Protein AF-A0A6I6D1D6-F1 (afdb_monomer_lite)

pLDDT: mean 83.23, std 14.75, range [39.19, 96.25]

InterPro domains:
  IPR008949 Isoprenoid synthase domain superfamily [G3DSA:1.10.600.10] (41-176)

Sequence (193 aa):
MIPRVTSLLAWPVEARLRNAPLSPVETPTDMGELITFYRERLDAFRPSAFERLSETDQARVDGLITAVLLVDGWLDAAADREAGQAMRLPANELAQLGVTDAHWREQQVDFAFRRFNERFAGRIRGILQGAAPLGRPWLAGWRYRLTIARVEQILRERQVDPALWFDHEPRRSPVAWGTASLRILWRVLTGRG

Organism: NCBI:txid47960

Radius of gyration: 16.57 Å; chains: 1; bounding box: 42×38×37 Å

Structure (mmCIF, N/CA/C/O backbone):
data_AF-A0A6I6D1D6-F1
#
_entry.id   AF-A0A6I6D1D6-F1
#
loop_
_atom_site.group_PDB
_atom_site.id
_atom_site.type_symbol
_atom_site.label_atom_id
_atom_site.label_alt_id
_atom_site.label_comp_id
_atom_site.label_asym_id
_atom_site.label_entity_id
_atom_site.label_seq_id
_atom_site.pdbx_PDB_ins_code
_atom_site.Cartn_x
_atom_site.Cartn_y
_atom_site.Cartn_z
_atom_site.occupancy
_atom_site.B_iso_or_equiv
_atom_site.auth_seq_id
_atom_site.auth_comp_id
_atom_site.auth_asym_id
_atom_site.auth_atom_id
_atom_site.pdbx_PDB_model_num
ATOM 1 N N . MET A 1 1 ? 8.017 -0.524 16.296 1.00 39.28 1 MET A N 1
ATOM 2 C CA . MET A 1 1 ? 7.646 -1.716 15.499 1.00 39.28 1 MET A CA 1
ATOM 3 C C . MET A 1 1 ? 8.682 -1.918 14.408 1.00 39.28 1 MET A C 1
ATOM 5 O O . MET A 1 1 ? 9.098 -0.926 13.825 1.00 39.28 1 MET A O 1
ATOM 9 N N . ILE A 1 2 ? 9.118 -3.155 14.139 1.00 39.34 2 ILE A N 1
ATOM 10 C CA . ILE A 1 2 ? 9.871 -3.438 12.906 1.00 39.34 2 ILE A CA 1
ATOM 11 C C . ILE A 1 2 ? 8.876 -3.279 11.741 1.00 39.34 2 ILE A C 1
ATOM 13 O O . ILE A 1 2 ? 7.839 -3.944 11.774 1.00 39.34 2 ILE A O 1
ATOM 17 N N . PRO A 1 3 ? 9.153 -2.435 10.734 1.00 57.62 3 PRO A N 1
ATOM 18 C CA . PRO A 1 3 ? 8.264 -2.214 9.599 1.00 57.62 3 PRO A CA 1
ATOM 19 C C . PRO A 1 3 ? 7.945 -3.524 8.864 1.00 57.62 3 PRO A C 1
ATOM 21 O O . PRO A 1 3 ? 8.865 -4.193 8.367 1.00 57.62 3 PRO A O 1
ATOM 24 N N . ARG A 1 4 ? 6.656 -3.893 8.756 1.00 69.56 4 ARG A N 1
ATOM 25 C CA . ARG A 1 4 ? 6.213 -5.118 8.058 1.00 69.56 4 ARG A CA 1
ATOM 26 C C . ARG A 1 4 ? 6.608 -5.082 6.578 1.00 69.56 4 ARG A C 1
ATOM 28 O O . ARG A 1 4 ? 6.904 -6.141 6.022 1.00 69.56 4 ARG A O 1
ATOM 35 N N . VAL A 1 5 ? 6.750 -3.897 5.981 1.00 71.50 5 VAL A N 1
ATOM 36 C CA . VAL A 1 5 ? 7.258 -3.641 4.619 1.00 71.50 5 VAL A CA 1
ATOM 37 C C . VAL A 1 5 ? 8.529 -4.443 4.311 1.00 71.50 5 VAL A C 1
ATOM 39 O O . VAL A 1 5 ? 8.638 -5.047 3.245 1.00 71.50 5 VAL A O 1
ATOM 42 N N . THR A 1 6 ? 9.453 -4.564 5.270 1.00 69.25 6 THR A N 1
ATOM 43 C CA . THR A 1 6 ? 10.724 -5.291 5.090 1.00 69.25 6 THR A CA 1
ATOM 44 C C . THR A 1 6 ? 10.523 -6.796 4.898 1.00 69.25 6 THR A C 1
ATOM 46 O O . THR A 1 6 ? 11.302 -7.439 4.202 1.00 69.25 6 THR A O 1
ATOM 49 N N . SER A 1 7 ? 9.449 -7.356 5.462 1.00 76.25 7 SER A N 1
ATOM 50 C CA . SER A 1 7 ? 9.058 -8.758 5.279 1.00 76.25 7 SER A CA 1
ATOM 51 C C . SER A 1 7 ? 8.284 -9.003 3.977 1.00 76.25 7 SER A C 1
ATOM 53 O O . SER A 1 7 ? 8.244 -10.129 3.472 1.00 76.25 7 SER A O 1
ATOM 55 N N . LEU A 1 8 ? 7.671 -7.956 3.414 1.00 82.69 8 LEU A N 1
ATOM 56 C CA . LEU A 1 8 ? 6.898 -8.027 2.173 1.00 82.69 8 LEU A CA 1
ATOM 57 C C . LEU A 1 8 ? 7.807 -7.984 0.942 1.00 82.69 8 LEU A C 1
ATOM 59 O O . LEU A 1 8 ? 7.578 -8.716 -0.029 1.00 82.69 8 LEU A O 1
ATOM 63 N N . LEU A 1 9 ? 8.879 -7.196 1.004 1.00 87.25 9 LEU A N 1
ATOM 64 C CA . LEU A 1 9 ? 9.891 -7.132 -0.044 1.00 87.25 9 LEU A CA 1
ATOM 65 C C . LEU A 1 9 ? 10.702 -8.435 -0.101 1.00 87.25 9 LEU A C 1
ATOM 67 O O . LEU A 1 9 ? 11.066 -9.036 0.908 1.00 87.25 9 LEU A O 1
ATOM 71 N N . ALA A 1 10 ? 10.973 -8.910 -1.315 1.00 87.69 10 ALA A N 1
ATOM 72 C CA . ALA A 1 10 ? 11.761 -10.119 -1.554 1.00 87.69 10 ALA A CA 1
ATOM 73 C C . ALA A 1 10 ? 13.266 -9.820 -1.676 1.00 87.69 10 ALA A C 1
ATOM 75 O O . ALA A 1 10 ? 14.025 -10.628 -2.217 1.00 87.69 10 ALA A O 1
ATOM 76 N N . TRP A 1 11 ? 13.699 -8.646 -1.214 1.00 87.88 11 TRP A N 1
ATOM 77 C CA . TRP A 1 11 ? 15.082 -8.191 -1.232 1.00 87.88 11 TRP A CA 1
ATOM 78 C C . TRP A 1 11 ? 15.479 -7.526 0.082 1.00 87.88 11 TRP A C 1
ATOM 80 O O . TRP A 1 11 ? 14.602 -7.073 0.815 1.00 87.88 11 TRP A O 1
ATOM 90 N N . PRO A 1 12 ? 16.785 -7.501 0.417 1.00 82.88 12 PRO A N 1
ATOM 91 C CA . PRO A 1 12 ? 17.226 -6.853 1.635 1.00 82.88 12 PRO A CA 1
ATOM 92 C C . PRO A 1 12 ? 16.998 -5.347 1.515 1.00 82.88 12 PRO A C 1
ATOM 94 O O . PRO A 1 12 ? 17.302 -4.745 0.487 1.00 82.88 12 PRO A O 1
ATOM 97 N N . VAL A 1 13 ? 16.472 -4.773 2.591 1.00 80.38 13 VAL A N 1
ATOM 98 C CA . VAL A 1 13 ? 16.348 -3.329 2.806 1.00 80.38 13 VAL A CA 1
ATOM 99 C C . VAL A 1 13 ? 17.452 -2.911 3.773 1.00 80.38 13 VAL A C 1
ATOM 101 O O . VAL A 1 13 ? 17.822 -3.689 4.664 1.00 80.38 13 VAL A O 1
ATOM 104 N N . GLU A 1 14 ? 17.995 -1.707 3.607 1.00 69.69 14 GLU A N 1
ATOM 105 C CA . GLU A 1 14 ? 19.082 -1.230 4.459 1.00 69.69 14 GLU A CA 1
ATOM 106 C C . GLU A 1 14 ? 18.691 -1.184 5.943 1.00 69.69 14 GLU A C 1
ATOM 108 O O . GLU A 1 14 ? 17.559 -0.879 6.329 1.00 69.69 14 GLU A O 1
ATOM 113 N N . ALA A 1 15 ? 19.669 -1.459 6.809 1.00 64.31 15 ALA A N 1
ATOM 114 C CA . ALA A 1 15 ? 19.457 -1.554 8.251 1.00 64.31 15 ALA A CA 1
ATOM 115 C C . ALA A 1 15 ? 18.950 -0.250 8.882 1.00 64.31 15 ALA A C 1
ATOM 117 O O . ALA A 1 15 ? 18.148 -0.303 9.812 1.00 64.31 15 ALA A O 1
ATOM 118 N N . ARG A 1 16 ? 19.389 0.904 8.360 1.00 58.00 16 ARG A N 1
ATOM 119 C CA . ARG A 1 16 ? 19.006 2.239 8.846 1.00 58.00 16 ARG A CA 1
ATOM 120 C C . ARG A 1 16 ? 17.492 2.477 8.744 1.00 58.00 16 ARG A C 1
ATOM 122 O O . ARG A 1 16 ? 16.934 3.220 9.541 1.00 58.00 16 ARG A O 1
ATOM 129 N N . LEU A 1 17 ? 16.825 1.793 7.819 1.00 61.56 17 LEU A N 1
ATOM 130 C CA . LEU A 1 17 ? 15.416 2.002 7.485 1.00 61.56 17 LEU A CA 1
ATOM 131 C C . LEU A 1 17 ? 14.480 1.009 8.149 1.00 61.56 17 LEU A C 1
ATOM 133 O O . LEU A 1 17 ? 13.295 1.288 8.289 1.00 61.56 17 LEU A O 1
ATOM 137 N N . ARG A 1 18 ? 15.017 -0.104 8.664 1.00 60.06 18 ARG A N 1
ATOM 138 C CA . ARG A 1 18 ? 14.280 -0.972 9.595 1.00 60.06 18 ARG A CA 1
ATOM 139 C C . ARG A 1 18 ? 13.802 -0.222 10.840 1.00 60.06 18 ARG A C 1
ATOM 141 O O . ARG A 1 18 ? 12.920 -0.717 11.525 1.00 60.06 18 ARG A O 1
ATOM 148 N N . ASN A 1 19 ? 14.377 0.947 11.117 1.00 57.75 19 ASN A N 1
ATOM 149 C CA . ASN A 1 19 ? 14.061 1.769 12.278 1.00 57.75 19 ASN A CA 1
ATOM 150 C C . ASN A 1 19 ? 13.504 3.152 11.899 1.00 57.75 19 ASN A C 1
ATOM 152 O O . ASN A 1 19 ? 13.251 3.955 12.793 1.00 57.75 19 ASN A O 1
ATOM 156 N N . ALA A 1 20 ? 13.345 3.459 10.605 1.00 62.16 20 ALA A N 1
ATOM 157 C CA . ALA A 1 20 ? 12.815 4.750 10.183 1.00 62.16 20 ALA A CA 1
ATOM 158 C C . ALA A 1 20 ? 11.294 4.790 10.416 1.00 62.16 20 ALA A C 1
ATOM 160 O O . ALA A 1 20 ? 10.605 3.840 10.032 1.00 62.16 20 ALA A O 1
ATOM 161 N N . PRO A 1 21 ? 10.751 5.860 11.026 1.00 65.06 21 PRO A N 1
ATOM 162 C CA . PRO A 1 21 ? 9.312 6.005 11.172 1.00 65.06 21 PRO A CA 1
ATOM 163 C C . PRO A 1 21 ? 8.674 6.142 9.786 1.00 65.06 21 PRO A C 1
ATOM 165 O O . PRO A 1 21 ? 9.043 7.011 8.993 1.00 65.06 21 PRO A O 1
ATOM 168 N N . LEU A 1 22 ? 7.727 5.252 9.492 1.00 76.25 22 LEU A N 1
ATOM 169 C CA . LEU A 1 22 ? 6.930 5.292 8.264 1.00 76.25 22 LEU A CA 1
ATOM 170 C C . LEU A 1 22 ? 5.595 6.004 8.452 1.00 76.25 22 LEU A C 1
ATOM 172 O O . LEU A 1 22 ? 4.886 6.192 7.470 1.00 76.25 22 LEU A O 1
ATOM 176 N N . SER A 1 23 ? 5.273 6.422 9.674 1.00 77.50 23 SER A N 1
ATOM 177 C CA . SER A 1 23 ? 4.095 7.229 9.968 1.00 77.50 23 SER A CA 1
ATOM 178 C C . SER A 1 23 ? 4.376 8.696 9.616 1.00 77.50 23 SER A C 1
ATOM 180 O O . SER A 1 23 ? 5.428 9.221 10.001 1.00 77.50 23 SER A O 1
ATOM 182 N N . PRO A 1 24 ? 3.490 9.362 8.858 1.00 81.88 24 PRO A N 1
ATOM 183 C CA . PRO A 1 24 ? 3.596 10.792 8.613 1.00 81.88 24 PRO A CA 1
ATOM 184 C C . PRO A 1 24 ? 3.378 11.580 9.911 1.00 81.88 24 PRO A C 1
ATOM 186 O O . PRO A 1 24 ? 2.918 11.037 10.914 1.00 81.88 24 PRO A O 1
ATOM 189 N N . VAL A 1 25 ? 3.738 12.866 9.907 1.00 83.62 25 VAL A N 1
ATOM 190 C CA . VAL A 1 25 ? 3.486 13.752 11.060 1.00 83.62 25 VAL A CA 1
ATOM 191 C C . VAL A 1 25 ? 1.985 14.010 11.210 1.00 83.62 25 VAL A C 1
ATOM 193 O O . VAL A 1 25 ? 1.461 14.007 12.319 1.00 83.62 25 VAL A O 1
ATOM 196 N N . GLU A 1 26 ? 1.294 14.170 10.083 1.00 88.25 26 GLU A N 1
ATOM 197 C CA . GLU A 1 26 ? -0.147 14.397 10.002 1.00 88.25 26 GLU A CA 1
ATOM 198 C C . GLU A 1 26 ? -0.791 13.359 9.081 1.00 88.25 26 GLU A C 1
ATOM 200 O O . GLU A 1 26 ? -0.137 12.804 8.195 1.00 88.25 26 GLU A O 1
ATOM 205 N N . THR A 1 27 ? -2.073 13.063 9.308 1.00 88.88 27 THR A N 1
ATOM 206 C CA . THR A 1 27 ? -2.802 12.113 8.455 1.00 88.88 27 THR A CA 1
ATOM 207 C C . THR A 1 27 ? -2.944 12.734 7.066 1.00 88.88 27 THR A C 1
ATOM 209 O O . THR A 1 27 ? -3.494 13.831 6.980 1.00 88.88 27 THR A O 1
ATOM 212 N N . PRO A 1 28 ? -2.488 12.072 5.988 1.00 93.06 28 PRO A N 1
ATOM 213 C CA . PRO A 1 28 ? -2.532 12.652 4.653 1.00 93.06 28 PRO A CA 1
ATOM 214 C C . PRO A 1 28 ? -3.961 12.985 4.233 1.00 93.06 28 PRO A C 1
ATOM 216 O O . PRO A 1 28 ? -4.870 12.156 4.352 1.00 93.06 28 PRO A O 1
ATOM 219 N N . THR A 1 29 ? -4.150 14.189 3.705 1.00 94.25 29 THR A N 1
ATOM 220 C CA . THR A 1 29 ? -5.459 14.705 3.299 1.00 94.25 29 THR A CA 1
ATOM 221 C C . THR A 1 29 ? -6.029 13.863 2.166 1.00 94.25 29 THR A C 1
ATOM 223 O O . THR A 1 29 ? -7.185 13.436 2.197 1.00 94.25 29 THR A O 1
ATOM 226 N N . ASP A 1 30 ? -5.198 13.559 1.170 1.00 94.56 30 ASP A N 1
ATOM 227 C CA . ASP A 1 30 ? -5.572 12.767 0.011 1.00 94.56 30 ASP A CA 1
ATOM 228 C C . ASP A 1 30 ? -4.496 11.749 -0.398 1.00 94.56 30 ASP A C 1
ATOM 230 O O . ASP A 1 30 ? -3.438 11.592 0.215 1.00 94.56 30 ASP A O 1
ATOM 234 N N . MET A 1 31 ? -4.810 10.991 -1.447 1.00 93.81 31 MET A N 1
ATOM 235 C CA . MET A 1 31 ? -3.924 9.964 -1.987 1.00 93.81 31 MET A CA 1
ATOM 236 C C . MET A 1 31 ? -2.633 10.548 -2.580 1.00 93.81 31 MET A C 1
ATOM 238 O O . MET A 1 31 ? -1.601 9.885 -2.547 1.00 93.81 31 MET A O 1
ATOM 242 N N . GLY A 1 32 ? -2.674 11.760 -3.137 1.00 93.88 32 GLY A N 1
ATOM 243 C CA . GLY A 1 32 ? -1.509 12.428 -3.711 1.00 93.88 32 GLY A CA 1
ATOM 244 C C . GLY A 1 32 ? -0.489 12.808 -2.642 1.00 93.88 32 GLY A C 1
ATOM 245 O O . GLY A 1 32 ? 0.707 12.574 -2.835 1.00 93.88 32 GLY A O 1
ATOM 246 N N . GLU A 1 33 ? -0.954 13.302 -1.495 1.00 94.62 33 GLU A N 1
ATOM 247 C CA . GLU A 1 33 ? -0.105 13.550 -0.324 1.00 94.62 33 GLU A CA 1
ATOM 248 C C . GLU A 1 33 ? 0.505 12.252 0.215 1.00 94.62 33 GLU A C 1
ATOM 250 O O . GLU A 1 33 ? 1.720 12.175 0.399 1.00 94.62 33 GLU A O 1
ATOM 255 N N . LEU A 1 34 ? -0.302 11.196 0.376 1.00 94.19 34 LEU A N 1
ATOM 256 C CA . LEU A 1 34 ? 0.186 9.893 0.844 1.00 94.19 34 LEU A CA 1
ATOM 257 C C . LEU A 1 34 ? 1.241 9.297 -0.107 1.00 94.19 34 LEU A C 1
ATOM 259 O O . LEU A 1 34 ? 2.279 8.801 0.331 1.00 94.19 34 LEU A O 1
ATOM 263 N N . ILE A 1 35 ? 1.006 9.367 -1.421 1.00 93.44 35 ILE A N 1
ATOM 264 C CA . ILE A 1 35 ? 1.972 8.907 -2.426 1.00 93.44 35 ILE A CA 1
ATOM 265 C C . ILE A 1 35 ? 3.235 9.768 -2.400 1.00 93.44 35 ILE A C 1
ATOM 267 O O . ILE A 1 35 ? 4.332 9.222 -2.502 1.00 93.44 35 ILE A O 1
ATOM 271 N N . THR A 1 36 ? 3.113 11.089 -2.251 1.00 93.62 36 THR A N 1
ATOM 272 C CA . THR A 1 36 ? 4.273 11.990 -2.165 1.00 93.62 36 THR A CA 1
ATOM 273 C C . THR A 1 36 ? 5.131 11.654 -0.953 1.00 93.62 36 THR A C 1
ATOM 275 O O . THR A 1 36 ? 6.338 11.467 -1.106 1.00 93.62 36 THR A O 1
ATOM 278 N N . PHE A 1 37 ? 4.501 11.450 0.203 1.00 91.44 37 PHE A N 1
ATOM 279 C CA . PHE A 1 37 ? 5.167 11.009 1.423 1.00 91.44 37 PHE A CA 1
ATOM 280 C C . PHE A 1 37 ? 5.957 9.704 1.218 1.00 91.44 37 PHE A C 1
ATOM 282 O O . PHE A 1 37 ? 7.108 9.593 1.649 1.00 91.44 37 PHE A O 1
ATOM 289 N N . TYR A 1 38 ? 5.385 8.714 0.524 1.00 91.38 38 TYR A N 1
ATOM 290 C CA . TYR A 1 38 ? 6.108 7.479 0.208 1.00 91.38 38 TYR A CA 1
ATOM 291 C C . TYR A 1 38 ? 7.197 7.665 -0.843 1.00 91.38 38 TYR A C 1
ATOM 293 O O . TYR A 1 38 ? 8.248 7.036 -0.732 1.00 91.38 38 TYR A O 1
ATOM 301 N N . ARG A 1 39 ? 6.978 8.532 -1.836 1.00 90.44 39 ARG A N 1
ATOM 302 C CA . ARG A 1 39 ? 7.929 8.801 -2.919 1.00 90.44 39 ARG A CA 1
ATOM 303 C C . ARG A 1 39 ? 9.263 9.321 -2.395 1.00 90.44 39 ARG A C 1
ATOM 305 O O . ARG A 1 39 ? 10.305 8.836 -2.817 1.00 90.44 39 ARG A O 1
ATOM 312 N N . GLU A 1 40 ? 9.225 10.232 -1.428 1.00 89.56 40 GLU A N 1
ATOM 313 C CA . GLU A 1 40 ? 10.415 10.765 -0.742 1.00 89.56 40 GLU A CA 1
ATOM 314 C C . GLU A 1 40 ? 11.243 9.690 -0.021 1.00 89.56 40 GLU A C 1
ATOM 316 O O . GLU A 1 40 ? 12.384 9.927 0.364 1.00 89.56 40 GLU A O 1
ATOM 321 N N . ARG A 1 41 ? 10.662 8.505 0.188 1.00 86.94 41 ARG A N 1
ATOM 322 C CA . ARG A 1 41 ? 11.258 7.389 0.926 1.00 86.94 41 ARG A CA 1
ATOM 323 C C . ARG A 1 41 ? 11.573 6.197 0.024 1.00 86.94 41 ARG A C 1
ATOM 325 O O . ARG A 1 41 ? 12.024 5.178 0.537 1.00 86.94 41 ARG A O 1
ATOM 332 N N . LEU A 1 42 ? 11.345 6.277 -1.290 1.00 89.12 42 LEU A N 1
ATOM 333 C CA . LEU A 1 42 ? 11.538 5.129 -2.186 1.00 89.12 42 LEU A CA 1
ATOM 334 C C . LEU A 1 42 ? 12.993 4.694 -2.274 1.00 89.12 42 LEU A C 1
ATOM 336 O O . LEU A 1 42 ? 13.244 3.493 -2.217 1.00 89.12 42 LEU A O 1
ATOM 340 N N . ASP A 1 43 ? 13.927 5.648 -2.333 1.00 87.81 43 ASP A N 1
ATOM 341 C CA . ASP A 1 43 ? 15.380 5.422 -2.379 1.00 87.81 43 ASP A CA 1
ATOM 342 C C . ASP A 1 43 ? 15.826 4.372 -1.360 1.00 87.81 43 ASP A C 1
ATOM 344 O O . ASP A 1 43 ? 16.616 3.474 -1.638 1.00 87.81 43 ASP A O 1
ATOM 348 N N . ALA A 1 44 ? 15.204 4.446 -0.194 1.00 84.69 44 ALA A N 1
ATOM 349 C CA . ALA A 1 44 ? 15.438 3.609 0.954 1.00 84.69 44 ALA A CA 1
ATOM 350 C C . ALA A 1 44 ? 15.054 2.122 0.736 1.00 84.69 44 ALA A C 1
ATOM 352 O O . ALA A 1 44 ? 15.661 1.204 1.292 1.00 84.69 44 ALA A O 1
ATOM 353 N N . PHE A 1 45 ? 14.050 1.856 -0.092 1.00 88.12 45 PHE A N 1
ATOM 354 C CA . PHE A 1 45 ? 13.528 0.513 -0.356 1.00 88.12 45 PHE A CA 1
ATOM 355 C C . PHE A 1 45 ? 13.994 -0.070 -1.688 1.00 88.12 45 PHE A C 1
ATOM 357 O O . PHE A 1 45 ? 13.652 -1.217 -2.003 1.00 88.12 45 PHE A O 1
ATOM 364 N N . ARG A 1 46 ? 14.749 0.688 -2.486 1.00 90.81 46 ARG A N 1
ATOM 365 C CA . ARG A 1 46 ? 15.212 0.237 -3.796 1.00 90.81 46 ARG A CA 1
ATOM 366 C C . ARG A 1 46 ? 16.214 -0.917 -3.663 1.00 90.81 46 ARG A C 1
ATOM 368 O O . ARG A 1 46 ? 17.044 -0.937 -2.756 1.00 90.81 46 ARG A O 1
ATOM 375 N N . PRO A 1 47 ? 16.148 -1.925 -4.550 1.00 89.50 47 PRO A N 1
ATOM 376 C CA . PRO A 1 47 ? 17.136 -2.995 -4.572 1.00 89.50 47 PRO A CA 1
ATOM 377 C C . PRO A 1 47 ? 18.506 -2.456 -5.006 1.00 89.50 47 PRO A C 1
ATOM 379 O O . PRO A 1 47 ? 18.594 -1.531 -5.804 1.00 89.50 47 PRO A O 1
ATOM 382 N N . SER A 1 48 ? 19.595 -3.103 -4.587 1.00 87.88 48 SER A N 1
ATOM 383 C CA . SER A 1 48 ? 20.969 -2.677 -4.920 1.00 87.88 48 SER A CA 1
ATOM 384 C C . SER A 1 48 ? 21.287 -2.594 -6.422 1.00 87.88 48 SER A C 1
ATOM 386 O O . SER A 1 48 ? 22.241 -1.934 -6.819 1.00 87.88 48 SER A O 1
ATOM 388 N N . ALA A 1 49 ? 20.511 -3.276 -7.266 1.00 87.06 49 ALA A N 1
ATOM 389 C CA . ALA A 1 49 ? 20.652 -3.245 -8.719 1.00 87.06 49 ALA A CA 1
ATOM 390 C C . ALA A 1 49 ? 19.752 -2.198 -9.404 1.00 87.06 49 ALA A C 1
ATOM 392 O O . ALA A 1 49 ? 19.673 -2.209 -10.629 1.00 87.06 49 ALA A O 1
ATOM 393 N N . PHE A 1 50 ? 19.067 -1.330 -8.650 1.00 90.56 50 PHE A N 1
ATOM 394 C CA . PHE A 1 50 ? 18.086 -0.376 -9.177 1.00 90.56 50 PHE A CA 1
ATOM 395 C C . PHE A 1 50 ? 18.657 0.531 -10.272 1.00 90.56 50 PHE A C 1
ATOM 397 O O . PHE A 1 50 ? 18.101 0.579 -11.363 1.00 90.56 50 PHE A O 1
ATOM 404 N N . GLU A 1 51 ? 19.823 1.137 -10.035 1.00 91.88 51 GLU A N 1
ATOM 405 C CA . GLU A 1 51 ? 20.497 2.030 -10.996 1.00 91.88 51 GLU A CA 1
ATOM 406 C C . GLU A 1 51 ? 20.895 1.339 -12.311 1.00 91.88 51 GLU A C 1
ATOM 408 O O . GLU A 1 51 ? 21.218 1.988 -13.300 1.00 91.88 51 GLU A O 1
ATOM 413 N N . ARG A 1 52 ? 20.894 -0.000 -12.344 1.00 90.50 52 ARG A N 1
ATOM 414 C CA . ARG A 1 52 ? 21.212 -0.791 -13.544 1.00 90.50 52 ARG A CA 1
ATOM 415 C C . ARG A 1 52 ? 19.974 -1.133 -14.373 1.00 90.50 52 ARG A C 1
ATOM 417 O O . ARG A 1 52 ? 20.106 -1.759 -15.423 1.00 90.50 52 ARG A O 1
ATOM 424 N N . LEU A 1 53 ? 18.780 -0.809 -13.880 1.00 90.50 53 LEU A N 1
ATOM 425 C CA . LEU A 1 53 ? 17.525 -1.033 -14.587 1.00 90.50 53 LEU A CA 1
ATOM 426 C C . LEU A 1 53 ? 17.297 0.066 -15.628 1.00 90.50 53 LEU A C 1
ATOM 428 O O . LEU A 1 53 ? 17.766 1.191 -15.469 1.00 90.50 53 LEU A O 1
ATOM 432 N N . SER A 1 54 ? 16.524 -0.255 -16.667 1.00 92.81 54 SER A N 1
ATOM 433 C CA . SER A 1 54 ? 15.992 0.761 -17.580 1.00 92.81 54 SER A CA 1
ATOM 434 C C . SER A 1 54 ? 15.106 1.751 -16.816 1.00 92.81 54 SER A C 1
ATOM 436 O O . SER A 1 54 ? 14.468 1.360 -15.841 1.00 92.81 54 SER A O 1
ATOM 438 N N . GLU A 1 55 ? 14.984 2.996 -17.279 1.00 94.38 55 GLU A N 1
ATOM 439 C CA . GLU A 1 55 ? 14.102 3.998 -16.648 1.00 94.38 55 GLU A CA 1
ATOM 440 C C . GLU A 1 55 ? 12.660 3.488 -16.487 1.00 94.38 55 GLU A C 1
ATOM 442 O O . GLU A 1 55 ? 12.007 3.700 -15.465 1.00 94.38 55 GLU A O 1
ATOM 447 N N . THR A 1 56 ? 12.171 2.735 -17.478 1.00 93.44 56 THR A N 1
ATOM 448 C CA . THR A 1 56 ? 10.841 2.116 -17.418 1.00 93.44 56 THR A CA 1
ATOM 449 C C . THR A 1 56 ? 10.739 1.093 -16.284 1.00 93.44 56 THR A C 1
ATOM 451 O O . THR A 1 56 ? 9.722 1.036 -15.594 1.00 93.44 56 THR A O 1
ATOM 454 N N . ASP A 1 57 ? 11.767 0.272 -16.075 1.00 92.19 57 ASP A N 1
ATOM 455 C CA . ASP A 1 57 ? 11.769 -0.722 -15.001 1.00 92.19 57 ASP A CA 1
ATOM 456 C C . ASP A 1 57 ? 12.041 -0.097 -13.631 1.00 92.19 57 ASP A C 1
ATOM 458 O O . ASP A 1 57 ? 11.459 -0.552 -12.649 1.00 92.19 57 ASP A O 1
ATOM 462 N N . GLN A 1 58 ? 12.828 0.978 -13.557 1.00 94.69 58 GLN A N 1
ATOM 463 C CA . GLN A 1 58 ? 12.979 1.788 -12.346 1.00 94.69 58 GLN A CA 1
ATOM 464 C C . GLN A 1 58 ? 11.620 2.323 -11.880 1.00 94.69 58 GLN A C 1
ATOM 466 O O . GLN A 1 58 ? 11.216 2.069 -10.745 1.00 94.69 58 GLN A O 1
ATOM 471 N N . ALA A 1 59 ? 10.849 2.941 -12.781 1.00 94.62 59 ALA A N 1
ATOM 472 C CA . ALA A 1 59 ? 9.509 3.440 -12.473 1.00 94.62 59 ALA A CA 1
ATOM 473 C C . ALA A 1 59 ? 8.549 2.324 -12.014 1.00 94.62 59 ALA A C 1
ATOM 475 O O . ALA A 1 59 ? 7.736 2.519 -11.109 1.00 94.62 59 ALA A O 1
ATOM 476 N N . ARG A 1 60 ? 8.650 1.125 -12.602 1.00 95.19 60 ARG A N 1
ATOM 477 C CA . ARG A 1 60 ? 7.860 -0.041 -12.169 1.00 95.19 60 ARG A CA 1
ATOM 478 C C . ARG A 1 60 ? 8.272 -0.539 -10.786 1.00 95.19 60 ARG A C 1
ATOM 480 O O . ARG A 1 60 ? 7.402 -0.962 -10.026 1.00 95.19 60 ARG A O 1
ATOM 487 N N . VAL A 1 61 ? 9.568 -0.533 -10.467 1.00 94.62 61 VAL A N 1
ATOM 488 C CA . VAL A 1 61 ? 10.071 -0.932 -9.144 1.00 94.62 61 VAL A CA 1
ATOM 489 C C . VAL A 1 61 ? 9.605 0.058 -8.088 1.00 94.62 61 VAL A C 1
ATOM 491 O O . VAL A 1 61 ? 9.090 -0.368 -7.057 1.00 94.62 61 VAL A O 1
ATOM 494 N N . ASP A 1 62 ? 9.696 1.352 -8.376 1.00 95.25 62 ASP A N 1
ATOM 495 C CA . ASP A 1 62 ? 9.171 2.409 -7.516 1.00 95.25 62 ASP A CA 1
ATOM 496 C C . ASP A 1 62 ? 7.666 2.233 -7.278 1.00 95.25 62 ASP A C 1
ATOM 498 O O . ASP A 1 62 ? 7.226 2.198 -6.131 1.00 95.25 62 ASP A O 1
ATOM 502 N N . GLY A 1 63 ? 6.884 1.980 -8.334 1.00 95.50 63 GLY A N 1
ATOM 503 C CA . GLY A 1 63 ? 5.461 1.657 -8.206 1.00 95.50 63 GLY A CA 1
ATOM 504 C C . GLY A 1 63 ? 5.201 0.412 -7.348 1.00 95.50 63 GLY A C 1
ATOM 505 O O . GLY A 1 63 ? 4.323 0.423 -6.484 1.00 95.50 63 GLY A O 1
ATOM 506 N N . LEU A 1 64 ? 5.985 -0.656 -7.521 1.00 95.38 64 LEU A N 1
ATOM 507 C CA . LEU A 1 64 ? 5.870 -1.865 -6.702 1.00 95.38 64 LEU A CA 1
ATOM 508 C C . LEU A 1 64 ? 6.155 -1.581 -5.221 1.00 95.38 64 LEU A C 1
ATOM 510 O O . LEU A 1 64 ? 5.421 -2.063 -4.360 1.00 95.38 64 LEU A O 1
ATOM 514 N N . ILE A 1 65 ? 7.184 -0.790 -4.918 1.00 94.25 65 ILE A N 1
ATOM 515 C CA . ILE A 1 65 ? 7.500 -0.368 -3.549 1.00 94.25 65 ILE A CA 1
ATOM 516 C C . ILE A 1 65 ? 6.349 0.470 -2.981 1.00 94.25 65 ILE A C 1
ATOM 518 O O . ILE A 1 65 ? 5.903 0.199 -1.867 1.00 94.25 65 ILE A O 1
ATOM 522 N N . THR A 1 66 ? 5.804 1.422 -3.745 1.00 95.25 66 THR A N 1
ATOM 523 C CA . THR A 1 66 ? 4.632 2.209 -3.331 1.00 95.25 66 THR A CA 1
ATOM 524 C C . THR A 1 66 ? 3.432 1.315 -3.014 1.00 95.25 66 THR A C 1
ATOM 526 O O . THR A 1 66 ? 2.778 1.519 -1.996 1.00 95.25 66 THR A O 1
ATOM 529 N N . ALA A 1 67 ? 3.154 0.286 -3.821 1.00 95.81 67 ALA A N 1
ATOM 530 C CA . ALA A 1 67 ? 2.077 -0.669 -3.543 1.00 95.81 67 ALA A CA 1
ATOM 531 C C . ALA A 1 67 ? 2.288 -1.422 -2.219 1.00 95.81 67 ALA A C 1
ATOM 533 O O . ALA A 1 67 ? 1.336 -1.634 -1.466 1.00 95.81 67 ALA A O 1
ATOM 534 N N . VAL A 1 68 ? 3.531 -1.811 -1.924 1.00 93.88 68 VAL A N 1
ATOM 535 C CA . VAL A 1 68 ? 3.884 -2.471 -0.661 1.00 93.88 68 VAL A CA 1
ATOM 536 C C . VAL A 1 68 ? 3.710 -1.510 0.515 1.00 93.88 68 VAL A C 1
ATOM 538 O O . VAL A 1 68 ? 3.130 -1.907 1.521 1.00 93.88 68 VAL A O 1
ATOM 541 N N . LEU A 1 69 ? 4.156 -0.257 0.386 1.00 92.62 69 LEU A N 1
ATOM 542 C CA . LEU A 1 69 ? 4.010 0.770 1.422 1.00 92.62 69 LEU A CA 1
ATOM 543 C C . LEU A 1 69 ? 2.543 1.117 1.700 1.00 92.62 69 LEU A C 1
ATOM 545 O O . LEU A 1 69 ? 2.171 1.250 2.860 1.00 92.62 69 LEU A O 1
ATOM 549 N N . LEU A 1 70 ? 1.696 1.184 0.669 1.00 94.69 70 LEU A N 1
ATOM 550 C CA . LEU A 1 70 ? 0.252 1.379 0.834 1.00 94.69 70 LEU A CA 1
ATOM 551 C C . LEU A 1 70 ? -0.393 0.234 1.623 1.00 94.69 70 LEU A C 1
ATOM 553 O O . LEU A 1 70 ? -1.236 0.475 2.482 1.00 94.69 70 LEU A O 1
ATOM 557 N N . VAL A 1 71 ? -0.003 -1.016 1.350 1.00 93.00 71 VAL A N 1
ATOM 558 C CA . VAL A 1 71 ? -0.506 -2.169 2.112 1.00 93.00 71 VAL A CA 1
ATOM 559 C C . VAL A 1 71 ? 0.040 -2.188 3.531 1.00 93.00 71 VAL A C 1
ATOM 561 O O . VAL A 1 71 ? -0.714 -2.491 4.446 1.00 93.00 71 VAL A O 1
ATOM 564 N N . ASP A 1 72 ? 1.313 -1.855 3.728 1.00 89.62 72 ASP A N 1
ATOM 565 C CA . ASP A 1 72 ? 1.922 -1.735 5.055 1.00 89.62 72 ASP A CA 1
ATOM 566 C C . ASP A 1 72 ? 1.214 -0.669 5.902 1.00 89.62 72 ASP A C 1
ATOM 568 O O . ASP A 1 72 ? 0.778 -0.960 7.011 1.00 89.62 72 ASP A O 1
ATOM 572 N N . GLY A 1 73 ? 1.001 0.524 5.338 1.00 89.62 73 GLY A N 1
ATOM 573 C CA . GLY A 1 73 ? 0.257 1.605 5.981 1.00 89.62 73 GLY A CA 1
ATOM 574 C C . GLY A 1 73 ? -1.173 1.218 6.337 1.00 89.62 73 GLY A C 1
ATOM 575 O O . GLY A 1 73 ? -1.645 1.521 7.426 1.00 89.62 73 GLY A O 1
ATOM 576 N N . TRP A 1 74 ? -1.848 0.485 5.456 1.00 92.12 74 TRP A N 1
ATOM 577 C CA . TRP A 1 74 ? -3.206 0.023 5.714 1.00 92.12 74 TRP A CA 1
ATOM 578 C C . TRP A 1 74 ? -3.273 -1.083 6.776 1.00 92.12 74 TRP A C 1
ATOM 580 O O . TRP A 1 74 ? -4.154 -1.057 7.630 1.00 92.12 74 TRP A O 1
ATOM 590 N N . LEU A 1 75 ? -2.327 -2.027 6.767 1.00 88.44 75 LEU A N 1
ATOM 591 C CA . LEU A 1 75 ? -2.234 -3.102 7.763 1.00 88.44 75 LEU A CA 1
ATOM 592 C C . LEU A 1 75 ? -1.995 -2.596 9.188 1.00 88.44 75 LEU A C 1
ATOM 594 O O . LEU A 1 75 ? -2.311 -3.310 10.138 1.00 88.44 75 LEU A O 1
ATOM 598 N N . ASP A 1 76 ? -1.405 -1.415 9.319 1.00 86.75 76 ASP A N 1
ATOM 599 C CA . ASP A 1 76 ? -1.069 -0.808 10.600 1.00 86.75 76 ASP A CA 1
ATOM 600 C C . ASP A 1 76 ? -1.989 0.375 10.944 1.00 86.75 76 ASP A C 1
ATOM 602 O O . ASP A 1 76 ? -1.885 0.911 12.038 1.00 86.75 76 ASP A O 1
ATOM 606 N N . ALA A 1 77 ? -2.922 0.768 10.070 1.00 88.75 77 ALA A N 1
ATOM 607 C CA . ALA A 1 77 ? -3.763 1.951 10.276 1.00 88.75 77 ALA A CA 1
ATOM 608 C C . ALA A 1 77 ? -4.561 1.907 11.592 1.00 88.75 77 ALA A C 1
ATOM 610 O O . ALA A 1 77 ? -4.690 2.925 12.270 1.00 88.75 77 ALA A O 1
ATOM 611 N N . ALA A 1 78 ? -5.061 0.726 11.974 1.00 88.25 78 ALA A N 1
ATOM 612 C CA . ALA A 1 78 ? -5.750 0.530 13.248 1.00 88.25 78 ALA A CA 1
ATOM 613 C C . ALA A 1 78 ? -4.807 0.740 14.450 1.00 88.25 78 ALA A C 1
ATOM 615 O O . ALA A 1 78 ? -5.169 1.444 15.390 1.00 88.25 78 ALA A O 1
ATOM 616 N N . ALA A 1 79 ? -3.583 0.208 14.371 1.00 84.88 79 ALA A N 1
ATOM 617 C CA . ALA A 1 79 ? -2.563 0.363 15.405 1.00 84.88 79 ALA A CA 1
ATOM 618 C C . ALA A 1 79 ? -2.056 1.810 15.498 1.00 84.88 79 ALA A C 1
ATOM 620 O O . ALA A 1 79 ? -1.912 2.343 16.597 1.00 84.88 79 ALA A O 1
ATOM 621 N N . ASP A 1 80 ? -1.836 2.466 14.353 1.00 86.25 80 ASP A N 1
ATOM 622 C CA . ASP A 1 80 ? -1.463 3.879 14.270 1.00 86.25 80 ASP A CA 1
ATOM 623 C C . ASP A 1 80 ? -2.545 4.731 14.963 1.00 86.25 80 ASP A C 1
ATOM 625 O O . ASP A 1 80 ? -2.228 5.591 15.786 1.00 86.25 80 ASP A O 1
ATOM 629 N N . ARG A 1 81 ? -3.834 4.438 14.723 1.00 86.06 81 ARG A N 1
ATOM 630 C CA . ARG A 1 81 ? -4.959 5.136 15.365 1.00 86.06 81 ARG A CA 1
ATOM 631 C C . ARG A 1 81 ? -5.024 4.899 16.874 1.00 86.06 81 ARG A C 1
ATOM 633 O O . ARG A 1 81 ? -5.232 5.867 17.609 1.00 86.06 81 ARG A O 1
ATOM 640 N N . GLU A 1 82 ? -4.872 3.654 17.331 1.00 85.75 82 GLU A N 1
ATOM 641 C CA . GLU A 1 82 ? -4.884 3.292 18.759 1.00 85.75 82 GLU A CA 1
ATOM 642 C C . GLU A 1 82 ? -3.726 3.963 19.513 1.00 85.75 82 GLU A C 1
ATOM 644 O O . GLU A 1 82 ? -3.911 4.484 20.612 1.00 85.75 82 GLU A O 1
ATOM 649 N N . ALA A 1 83 ? -2.553 4.044 18.884 1.00 84.75 83 ALA A N 1
ATOM 650 C CA . ALA A 1 83 ? -1.374 4.714 19.423 1.00 84.75 83 ALA A CA 1
ATOM 651 C C . ALA A 1 83 ? -1.437 6.256 19.352 1.00 84.75 83 ALA A C 1
ATOM 653 O O . ALA A 1 83 ? -0.479 6.921 19.750 1.00 84.75 83 ALA A O 1
ATOM 654 N N . GLY A 1 84 ? -2.526 6.838 18.831 1.00 84.06 84 GLY A N 1
ATOM 655 C CA . GLY A 1 84 ? -2.676 8.288 18.659 1.00 84.06 84 GLY A CA 1
ATOM 656 C C . GLY A 1 84 ? -1.754 8.888 17.591 1.00 84.06 84 GLY A C 1
ATOM 657 O O . GLY A 1 84 ? -1.467 10.083 17.631 1.00 84.06 84 GLY A O 1
ATOM 658 N N . GLN A 1 85 ? -1.267 8.071 16.657 1.00 86.00 85 GLN A N 1
ATOM 659 C CA . GLN A 1 85 ? -0.422 8.482 15.541 1.00 86.00 85 GLN A CA 1
ATOM 660 C C . GLN A 1 85 ? -1.263 8.839 14.311 1.00 86.00 85 GLN A C 1
ATOM 662 O O . GLN A 1 85 ? -2.429 8.458 14.182 1.00 86.00 85 GLN A O 1
ATOM 667 N N . ALA A 1 86 ? -0.655 9.571 13.378 1.00 87.94 86 ALA A N 1
ATOM 668 C CA . ALA A 1 86 ? -1.264 9.841 12.087 1.00 87.94 86 ALA A CA 1
ATOM 669 C C . ALA A 1 86 ? -1.457 8.540 11.296 1.00 87.94 86 ALA A C 1
ATOM 671 O O . ALA A 1 86 ? -0.507 7.781 11.086 1.00 87.94 86 ALA A O 1
ATOM 672 N N . MET A 1 87 ? -2.680 8.306 10.820 1.00 89.31 87 MET A N 1
ATOM 673 C CA . MET A 1 87 ? -2.977 7.125 10.018 1.00 89.31 87 MET A CA 1
ATOM 674 C C . MET A 1 87 ? -2.338 7.248 8.638 1.00 89.31 87 MET A C 1
ATOM 676 O O . MET A 1 87 ? -2.398 8.287 7.981 1.00 89.31 87 MET A O 1
ATOM 680 N N . ARG A 1 88 ? -1.802 6.138 8.137 1.00 90.00 88 ARG A N 1
ATOM 681 C CA . ARG A 1 88 ? -1.236 6.036 6.785 1.00 90.00 88 ARG A CA 1
ATOM 682 C C . ARG A 1 88 ? -2.299 5.760 5.721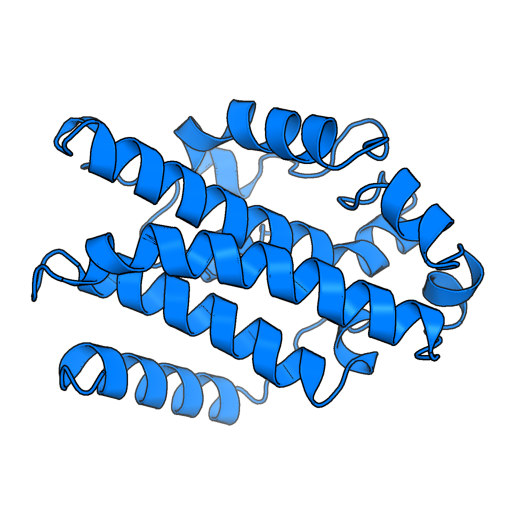 1.00 90.00 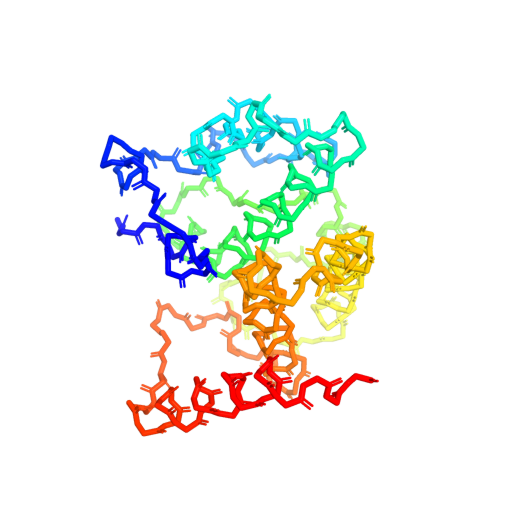88 ARG A C 1
ATOM 684 O O . ARG A 1 88 ? -2.131 4.899 4.861 1.00 90.00 88 ARG A O 1
ATOM 691 N N . LEU A 1 89 ? -3.408 6.491 5.797 1.00 92.94 89 LEU A N 1
ATOM 692 C CA . LEU A 1 89 ? -4.556 6.382 4.902 1.00 92.94 89 LEU A CA 1
ATOM 693 C C . LEU A 1 89 ? -5.042 7.779 4.484 1.00 92.94 89 LEU A C 1
ATOM 695 O O . LEU A 1 89 ? -4.938 8.716 5.270 1.00 92.94 89 LEU A O 1
ATOM 699 N N . PRO A 1 90 ? -5.595 7.928 3.268 1.00 94.75 90 PRO A N 1
ATOM 700 C CA . PRO A 1 90 ? -6.114 9.206 2.777 1.00 94.75 90 PRO A CA 1
ATOM 701 C C . PRO A 1 90 ? -7.415 9.610 3.494 1.00 94.75 90 PRO A C 1
ATOM 703 O O . PRO A 1 90 ? -8.460 8.978 3.298 1.00 94.75 90 PRO A O 1
ATOM 706 N N . ALA A 1 91 ? -7.383 10.697 4.267 1.00 93.44 91 ALA A N 1
ATOM 707 C CA . ALA A 1 91 ? -8.520 11.166 5.066 1.00 93.44 91 ALA A CA 1
ATOM 708 C C . ALA A 1 91 ? -9.765 11.483 4.217 1.00 93.44 91 ALA A C 1
ATOM 710 O O . ALA A 1 91 ? -10.874 11.066 4.557 1.00 93.44 91 ALA A O 1
ATOM 711 N N . ASN A 1 92 ? -9.590 12.145 3.070 1.00 94.50 92 ASN A N 1
ATOM 712 C CA . ASN A 1 92 ? -10.691 12.494 2.169 1.00 94.50 92 ASN A CA 1
ATOM 713 C C . ASN A 1 92 ? -11.418 11.264 1.623 1.00 94.50 92 ASN A C 1
ATOM 715 O O . ASN A 1 92 ? -12.633 11.287 1.458 1.00 94.50 92 ASN A O 1
ATOM 719 N N . GLU A 1 93 ? -10.694 10.187 1.321 1.00 93.94 93 GLU A N 1
ATOM 720 C CA . GLU A 1 93 ? -11.302 8.977 0.765 1.00 93.94 93 GLU A CA 1
ATOM 721 C C . GLU A 1 93 ? -12.056 8.185 1.837 1.00 93.94 93 GLU A C 1
ATOM 723 O O . GLU A 1 93 ? -13.138 7.670 1.556 1.00 93.94 93 GLU A O 1
ATOM 728 N N . LEU A 1 94 ? -11.528 8.147 3.066 1.00 94.06 94 LEU A N 1
ATOM 729 C CA . LEU A 1 94 ? -12.246 7.612 4.224 1.00 94.06 94 LEU A CA 1
ATOM 730 C C . LEU A 1 94 ? -13.559 8.380 4.438 1.00 94.06 94 LEU A C 1
ATOM 732 O O . LEU A 1 94 ? -14.629 7.771 4.466 1.00 94.06 94 LEU A O 1
ATOM 736 N N . ALA A 1 95 ? -13.494 9.715 4.467 1.00 94.38 95 ALA A N 1
ATOM 737 C CA . ALA A 1 95 ? -14.661 10.578 4.640 1.00 94.38 95 ALA A CA 1
ATOM 738 C C . ALA A 1 95 ? -15.695 10.416 3.509 1.00 94.38 95 ALA A C 1
ATOM 740 O O . ALA A 1 95 ? -16.882 10.244 3.781 1.00 94.38 95 ALA A O 1
ATOM 741 N N . GLN A 1 96 ? -15.260 10.404 2.243 1.00 94.69 96 GLN A N 1
ATOM 742 C CA . GLN A 1 96 ? -16.138 10.230 1.075 1.00 94.69 96 GLN A CA 1
ATOM 743 C C . GLN A 1 96 ? -16.905 8.904 1.086 1.00 94.69 96 GLN A C 1
ATOM 745 O O . GLN A 1 96 ? -18.002 8.821 0.532 1.00 94.69 96 GLN A O 1
ATOM 750 N N . LEU A 1 97 ? -16.326 7.858 1.675 1.00 94.44 97 LEU A N 1
ATOM 751 C CA . LEU A 1 97 ? -16.943 6.536 1.759 1.00 94.44 97 LEU A CA 1
ATOM 752 C C . LEU A 1 97 ? -17.673 6.292 3.080 1.00 94.44 97 LEU A C 1
ATOM 754 O O . LEU A 1 97 ? -18.230 5.212 3.252 1.00 94.44 97 LEU A O 1
ATOM 758 N N . GLY A 1 98 ? -17.707 7.279 3.978 1.00 94.94 98 GLY A N 1
ATOM 759 C CA . GLY A 1 98 ? -18.375 7.177 5.272 1.00 94.94 98 GLY A CA 1
ATOM 760 C C . GLY A 1 98 ? -17.601 6.368 6.313 1.00 94.94 98 GLY A C 1
ATOM 761 O O . GLY A 1 98 ? -18.182 5.979 7.322 1.00 94.94 98 GLY A O 1
ATOM 762 N N . VAL A 1 99 ? -16.304 6.119 6.100 1.00 94.88 99 VAL A N 1
ATOM 763 C CA . VAL A 1 99 ? -15.446 5.468 7.095 1.00 94.88 99 VAL A CA 1
ATOM 764 C C . VAL A 1 99 ? -15.023 6.506 8.127 1.00 94.88 99 VAL A C 1
ATOM 766 O O . VAL A 1 99 ? -14.209 7.389 7.866 1.00 94.88 99 VAL A O 1
ATOM 769 N N . THR A 1 100 ? -15.619 6.401 9.305 1.00 92.19 100 THR A N 1
ATOM 770 C CA . THR A 1 100 ? -15.429 7.316 10.436 1.00 92.19 100 THR A CA 1
ATOM 771 C C . THR A 1 100 ? -14.558 6.705 11.530 1.00 92.19 100 THR A C 1
ATOM 773 O O . THR A 1 100 ? -14.303 5.503 11.547 1.00 92.19 100 THR A O 1
ATOM 776 N N . ASP A 1 101 ? -14.186 7.522 12.516 1.00 88.12 101 ASP A N 1
ATOM 777 C CA . ASP A 1 101 ? -13.494 7.075 13.730 1.00 88.12 101 ASP A CA 1
ATOM 778 C C . ASP A 1 101 ? -14.213 5.950 14.491 1.00 88.12 101 ASP A C 1
ATOM 780 O O . ASP A 1 101 ? -13.558 5.115 15.117 1.00 88.12 101 ASP A O 1
ATOM 784 N N . ALA A 1 102 ? -15.546 5.882 14.406 1.00 90.12 102 ALA A N 1
ATOM 785 C CA . ALA A 1 102 ? -16.315 4.804 15.022 1.00 90.12 102 ALA A CA 1
ATOM 786 C C . ALA A 1 102 ? -15.922 3.429 14.457 1.00 90.12 102 ALA A C 1
ATOM 788 O O . ALA A 1 102 ? -15.804 2.479 15.223 1.00 90.12 102 ALA A O 1
ATOM 789 N N . HIS A 1 103 ? -15.614 3.337 13.158 1.00 92.31 103 HIS A N 1
ATOM 790 C CA . HIS A 1 103 ? -15.228 2.075 12.520 1.00 92.31 103 HIS A CA 1
ATOM 791 C C . HIS A 1 103 ? -13.929 1.514 13.093 1.00 92.31 103 HIS A C 1
ATOM 793 O O . HIS A 1 103 ? -13.826 0.312 13.315 1.00 92.31 103 HIS A O 1
ATOM 799 N N . TRP A 1 104 ? -12.955 2.384 13.366 1.00 89.94 104 TRP A N 1
ATOM 800 C CA . TRP A 1 104 ? -11.669 1.989 13.939 1.00 89.94 104 TRP A CA 1
ATOM 801 C C . TRP A 1 104 ? -11.801 1.608 15.414 1.00 89.94 104 TRP A C 1
ATOM 803 O O . TRP A 1 104 ? -11.243 0.602 15.841 1.00 89.94 104 TRP A O 1
ATOM 813 N N . ARG A 1 105 ? -12.580 2.379 16.181 1.00 88.50 105 ARG A N 1
ATOM 814 C CA . ARG A 1 105 ? -12.791 2.149 17.617 1.00 88.50 105 ARG A CA 1
ATOM 815 C C . ARG A 1 105 ? -13.621 0.898 17.904 1.00 88.50 105 ARG A C 1
ATOM 817 O O . ARG A 1 105 ? -13.319 0.164 18.837 1.00 88.50 105 ARG A O 1
ATOM 824 N N . GLU A 1 106 ? -14.680 0.682 17.132 1.00 90.88 106 GLU A N 1
ATOM 825 C CA . GLU A 1 106 ? -15.633 -0.420 17.323 1.00 90.88 106 GLU A CA 1
ATOM 826 C C . GLU A 1 106 ? -15.293 -1.637 16.455 1.00 90.88 106 GLU A C 1
ATOM 828 O O . GLU A 1 106 ? -15.989 -2.647 16.517 1.00 90.88 106 GLU A O 1
ATOM 833 N N . GLN A 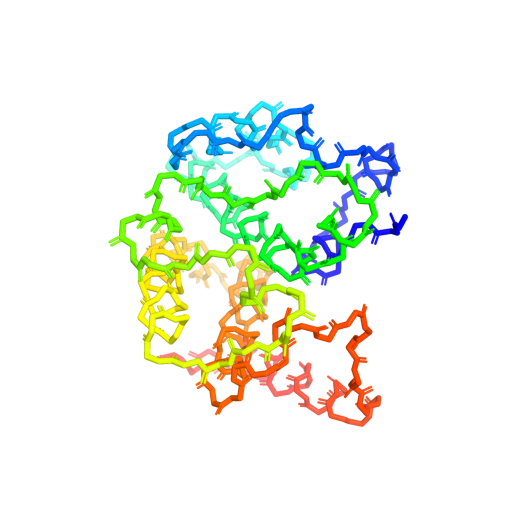1 107 ? -14.223 -1.549 15.653 1.00 91.38 107 GLN A N 1
ATOM 834 C CA . GLN A 1 107 ? -13.791 -2.588 14.712 1.00 91.38 107 GLN A CA 1
ATOM 835 C C . GLN A 1 107 ? -14.931 -3.033 13.780 1.00 91.38 107 GLN A C 1
ATOM 837 O O . GLN A 1 107 ? -15.119 -4.214 13.476 1.00 91.38 107 GLN A O 1
ATOM 842 N N . GLN A 1 108 ? -15.733 -2.062 13.337 1.00 91.75 108 GLN A N 1
ATOM 843 C CA . GLN A 1 108 ? -16.959 -2.312 12.593 1.00 91.75 108 GLN A CA 1
ATOM 844 C C . GLN A 1 108 ? -16.662 -2.557 11.108 1.0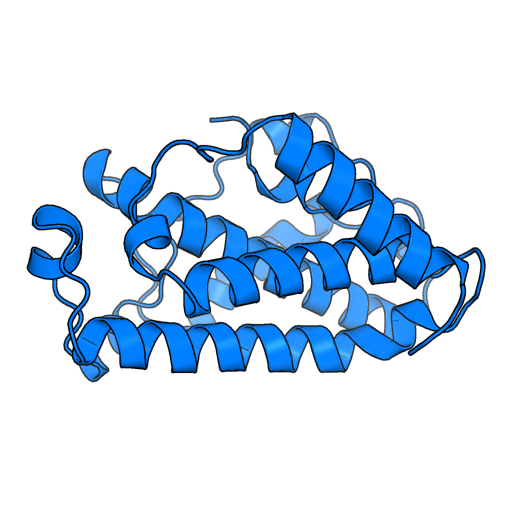0 91.75 108 GLN A C 1
ATOM 846 O O . GLN A 1 108 ? -16.123 -1.703 10.406 1.00 91.75 108 GLN A O 1
ATOM 851 N N . VAL A 1 109 ? -17.085 -3.722 10.609 1.00 92.62 109 VAL A N 1
ATOM 852 C CA . VAL A 1 109 ? -17.000 -4.105 9.190 1.00 92.62 109 VAL A CA 1
ATOM 853 C C . VAL A 1 109 ? -18.381 -4.014 8.543 1.00 92.62 109 VAL A C 1
ATOM 855 O O . VAL A 1 109 ? -19.063 -5.021 8.329 1.00 92.62 109 VAL A O 1
ATOM 858 N N . ASP A 1 110 ? -18.808 -2.799 8.225 1.00 94.50 110 ASP A N 1
ATOM 859 C CA . ASP A 1 110 ? -20.083 -2.539 7.560 1.00 94.50 110 ASP A CA 1
ATOM 860 C C . ASP A 1 110 ? -19.922 -2.343 6.036 1.00 94.50 110 ASP A C 1
ATOM 862 O O . ASP A 1 110 ? -18.886 -2.656 5.438 1.00 94.50 110 ASP A O 1
ATOM 866 N N . PHE A 1 111 ? -20.976 -1.856 5.378 1.00 94.81 111 PHE A N 1
ATOM 867 C CA . PHE A 1 111 ? -20.947 -1.580 3.944 1.00 94.81 111 PHE A CA 1
ATOM 868 C C . PHE A 1 111 ? -19.960 -0.461 3.568 1.00 94.81 111 PHE A C 1
ATOM 870 O O . PHE A 1 111 ? -19.278 -0.581 2.547 1.00 94.81 111 PHE A O 1
ATOM 877 N N . ALA A 1 112 ? -19.853 0.596 4.381 1.00 95.06 112 ALA A N 1
AT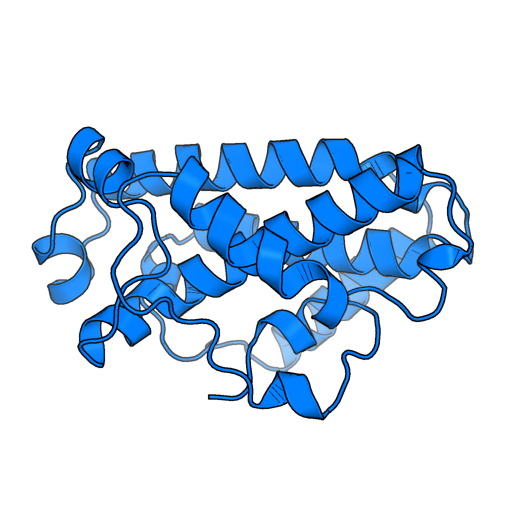OM 878 C CA . ALA A 1 112 ? -18.940 1.713 4.145 1.00 95.06 112 ALA A CA 1
ATOM 879 C C . ALA A 1 112 ? -17.482 1.234 4.165 1.00 95.06 112 ALA A C 1
ATOM 881 O O . ALA A 1 112 ? -16.727 1.461 3.212 1.00 95.06 112 ALA A O 1
ATOM 882 N N . PHE A 1 113 ? -17.118 0.464 5.193 1.00 94.38 113 PHE A N 1
ATOM 883 C CA . PHE A 1 113 ? -15.778 -0.097 5.328 1.00 94.38 113 PHE A CA 1
ATOM 884 C C . PHE A 1 113 ? -15.446 -1.095 4.212 1.00 94.38 113 PHE A C 1
ATOM 886 O O . PHE A 1 113 ? -14.378 -1.024 3.604 1.00 94.38 113 PHE A O 1
ATOM 893 N N . ARG A 1 114 ? -16.375 -1.995 3.857 1.00 94.31 114 ARG A N 1
ATOM 894 C CA . ARG A 1 114 ? -16.180 -2.936 2.735 1.00 94.31 114 ARG A CA 1
ATOM 895 C C . ARG A 1 114 ? -15.944 -2.210 1.413 1.00 94.31 114 ARG A C 1
ATOM 897 O O . ARG A 1 114 ? -15.029 -2.576 0.676 1.00 94.31 114 ARG A O 1
ATOM 904 N N . ARG A 1 115 ? -16.708 -1.150 1.139 1.00 95.06 115 ARG A N 1
ATOM 905 C CA . ARG A 1 115 ? -16.545 -0.326 -0.064 1.00 95.06 115 ARG A CA 1
ATOM 906 C C . ARG A 1 115 ? -15.189 0.380 -0.100 1.00 95.06 115 ARG A C 1
ATOM 908 O O . ARG A 1 115 ? -14.562 0.436 -1.160 1.00 95.06 115 ARG A O 1
ATOM 915 N N . PHE A 1 116 ? -14.719 0.891 1.039 1.00 95.44 116 PHE A N 1
ATOM 916 C CA . PHE A 1 116 ? -13.361 1.425 1.166 1.00 95.44 116 PHE A CA 1
ATOM 917 C C . PHE A 1 116 ? -12.309 0.358 0.863 1.00 95.44 116 PHE A C 1
ATOM 919 O O . PHE A 1 116 ? -11.455 0.575 -0.000 1.00 95.44 116 PHE A O 1
ATOM 926 N N . ASN A 1 117 ? -12.431 -0.822 1.472 1.00 93.62 117 ASN A N 1
ATOM 927 C CA . ASN A 1 117 ? -11.491 -1.920 1.272 1.00 93.62 117 ASN A CA 1
ATOM 928 C C . ASN A 1 117 ? -11.412 -2.345 -0.199 1.00 93.62 117 ASN A C 1
ATOM 930 O O . ASN A 1 117 ? -10.322 -2.534 -0.736 1.00 93.62 117 ASN A O 1
ATOM 934 N N . GLU A 1 118 ? -12.551 -2.466 -0.879 1.00 94.12 118 GLU A N 1
ATOM 935 C CA . GLU A 1 118 ? -12.600 -2.818 -2.300 1.00 94.12 118 GLU A CA 1
ATOM 936 C C . GLU A 1 118 ? -11.930 -1.764 -3.182 1.00 94.12 118 GLU A C 1
ATOM 938 O O . GLU A 1 118 ? -11.112 -2.106 -4.041 1.00 94.12 118 GLU A O 1
ATOM 943 N N . ARG A 1 119 ? -12.232 -0.480 -2.952 1.00 94.62 119 ARG A N 1
ATOM 944 C CA . ARG A 1 119 ? -11.658 0.625 -3.725 1.00 94.62 119 ARG A CA 1
ATOM 945 C C . ARG A 1 119 ? -10.147 0.725 -3.522 1.00 94.62 119 ARG A C 1
ATOM 947 O O . ARG A 1 119 ? -9.401 0.821 -4.499 1.00 94.62 119 ARG A O 1
ATOM 954 N N . PHE A 1 120 ? -9.692 0.662 -2.274 1.00 95.00 120 PHE A N 1
ATOM 955 C CA . PHE A 1 120 ? -8.278 0.784 -1.936 1.00 95.00 120 PHE A CA 1
ATOM 956 C C . PHE A 1 120 ? -7.477 -0.438 -2.416 1.00 95.00 120 PHE A C 1
ATOM 958 O O . PHE A 1 120 ? -6.442 -0.284 -3.069 1.00 95.00 120 PHE A O 1
ATOM 965 N N . ALA A 1 121 ? -8.002 -1.656 -2.225 1.00 95.38 121 ALA A N 1
ATOM 966 C CA . ALA A 1 121 ? -7.407 -2.873 -2.779 1.00 95.38 121 ALA A CA 1
ATOM 967 C C . ALA A 1 121 ? -7.371 -2.853 -4.315 1.00 95.38 121 ALA A C 1
ATOM 969 O O . ALA A 1 121 ? -6.393 -3.307 -4.910 1.00 95.38 121 ALA A O 1
ATOM 970 N N . GLY A 1 122 ? -8.408 -2.320 -4.968 1.00 95.75 122 GLY A N 1
ATOM 971 C CA . GLY A 1 122 ? -8.446 -2.119 -6.417 1.00 95.75 122 GLY A CA 1
ATOM 972 C C . GLY A 1 122 ? -7.307 -1.226 -6.910 1.00 95.75 122 GLY A C 1
ATOM 973 O O . GLY A 1 122 ? -6.611 -1.593 -7.857 1.00 95.75 122 GLY A O 1
ATOM 974 N N . ARG A 1 123 ? -7.046 -0.107 -6.220 1.00 95.25 123 ARG A N 1
ATOM 975 C CA . ARG A 1 123 ? -5.922 0.790 -6.534 1.00 95.25 123 ARG A CA 1
ATOM 976 C C . ARG A 1 123 ? -4.581 0.071 -6.425 1.00 95.25 123 ARG A C 1
ATOM 978 O O . ARG A 1 123 ? -3.794 0.108 -7.367 1.00 95.25 123 ARG A O 1
ATOM 985 N N . ILE A 1 124 ? -4.342 -0.626 -5.314 1.00 96.25 124 ILE A N 1
ATOM 986 C CA . ILE A 1 124 ? -3.095 -1.374 -5.107 1.00 96.25 124 ILE A CA 1
ATOM 987 C C . ILE A 1 124 ? -2.920 -2.435 -6.199 1.00 96.25 124 ILE A C 1
ATOM 989 O O . ILE A 1 124 ? -1.846 -2.540 -6.784 1.00 96.25 124 ILE A O 1
ATOM 993 N N . ARG A 1 125 ? -3.978 -3.185 -6.536 1.00 96.00 125 ARG A N 1
ATOM 994 C CA . ARG A 1 125 ? -3.941 -4.181 -7.621 1.00 96.00 125 ARG A CA 1
ATOM 995 C C . ARG A 1 125 ? -3.607 -3.556 -8.974 1.00 96.00 125 ARG A C 1
ATOM 997 O O . ARG A 1 125 ? -2.825 -4.149 -9.710 1.00 96.00 125 ARG A O 1
ATOM 1004 N N . GLY A 1 126 ? -4.128 -2.367 -9.280 1.00 96.12 126 GLY A N 1
ATOM 1005 C CA . GLY A 1 126 ? -3.759 -1.626 -10.490 1.00 96.12 126 GLY A CA 1
ATOM 1006 C C . GLY A 1 126 ? -2.260 -1.311 -10.552 1.00 96.12 126 GLY A C 1
ATOM 1007 O O . GLY A 1 126 ? -1.623 -1.520 -11.584 1.00 96.12 126 GLY A O 1
ATOM 1008 N N . ILE A 1 127 ? -1.662 -0.908 -9.425 1.00 95.19 127 ILE A N 1
ATOM 1009 C CA . ILE A 1 127 ? -0.213 -0.667 -9.335 1.00 95.19 127 ILE A CA 1
ATOM 1010 C C . ILE A 1 127 ? 0.574 -1.979 -9.519 1.00 95.19 127 ILE A C 1
ATOM 1012 O O . ILE A 1 127 ? 1.529 -2.026 -10.296 1.00 95.19 127 ILE A O 1
ATOM 1016 N N . LEU A 1 128 ? 0.147 -3.072 -8.872 1.00 93.88 128 LEU A N 1
ATOM 1017 C CA . LEU A 1 128 ? 0.782 -4.391 -9.019 1.00 93.88 128 LEU A CA 1
ATOM 1018 C C . LEU A 1 128 ? 0.730 -4.910 -10.464 1.00 93.88 128 LEU A C 1
ATOM 1020 O O . LEU A 1 128 ? 1.705 -5.489 -10.942 1.00 93.88 128 LEU A O 1
ATOM 1024 N N . GLN A 1 129 ? -0.377 -4.679 -11.177 1.00 93.62 129 GLN A N 1
ATOM 1025 C CA . GLN A 1 129 ? -0.507 -5.019 -12.596 1.00 93.62 129 GLN A CA 1
ATOM 1026 C C . GLN A 1 129 ? 0.497 -4.243 -13.459 1.00 93.62 129 GLN A C 1
ATOM 1028 O O . GLN A 1 129 ? 1.127 -4.834 -14.337 1.00 93.62 129 GLN A O 1
ATOM 1033 N N . GLY A 1 130 ? 0.717 -2.956 -13.171 1.00 91.19 130 GLY A N 1
ATOM 1034 C CA . GLY A 1 130 ? 1.752 -2.150 -13.829 1.00 91.19 130 GLY A CA 1
ATOM 1035 C C . GLY A 1 130 ? 3.176 -2.669 -13.587 1.00 91.19 130 GLY A C 1
ATOM 1036 O O . GLY A 1 130 ? 4.028 -2.581 -14.473 1.00 91.19 130 GLY A O 1
ATOM 1037 N N . ALA A 1 131 ? 3.418 -3.278 -12.423 1.00 91.25 131 ALA A N 1
ATOM 1038 C CA . ALA A 1 131 ? 4.692 -3.896 -12.059 1.00 91.25 131 ALA A CA 1
ATOM 1039 C C . ALA A 1 131 ? 4.874 -5.331 -12.598 1.00 91.25 131 ALA A C 1
ATOM 1041 O O . ALA A 1 131 ? 5.993 -5.845 -12.596 1.00 91.25 131 ALA A O 1
ATOM 1042 N N . ALA A 1 132 ? 3.821 -5.986 -13.102 1.00 87.94 132 ALA A N 1
ATOM 1043 C CA . ALA A 1 132 ? 3.876 -7.371 -13.581 1.00 87.94 132 ALA A CA 1
ATOM 1044 C C . ALA A 1 132 ? 4.980 -7.664 -14.628 1.00 87.94 132 ALA A C 1
ATOM 1046 O O . ALA A 1 132 ? 5.590 -8.737 -14.548 1.00 87.94 132 ALA A O 1
ATOM 1047 N N . PRO A 1 133 ? 5.314 -6.755 -15.576 1.00 90.38 133 PRO A N 1
ATOM 1048 C CA . PRO A 1 133 ? 6.408 -6.972 -16.524 1.00 90.38 133 PRO A CA 1
ATOM 1049 C C . PRO A 1 133 ? 7.780 -7.202 -15.874 1.00 90.38 133 PRO A C 1
ATOM 1051 O O . PRO A 1 133 ? 8.588 -7.931 -16.449 1.00 90.38 133 PRO A O 1
ATOM 1054 N N . LEU A 1 134 ? 8.022 -6.679 -14.662 1.00 83.81 134 LEU A N 1
ATOM 1055 C CA . LEU A 1 134 ? 9.260 -6.923 -13.905 1.00 83.81 134 LEU A CA 1
ATOM 1056 C C . LEU A 1 134 ? 9.479 -8.412 -13.599 1.00 83.81 134 LEU A C 1
ATOM 1058 O O . LEU A 1 134 ? 10.607 -8.853 -13.392 1.00 83.81 134 LEU A O 1
ATOM 1062 N N . GLY A 1 135 ? 8.404 -9.203 -13.566 1.00 75.50 135 GLY A N 1
ATOM 1063 C CA . GLY A 1 135 ? 8.447 -10.640 -13.315 1.00 75.50 135 GLY A CA 1
ATOM 1064 C C . GLY A 1 135 ? 8.725 -11.510 -14.545 1.00 75.50 135 GLY A C 1
ATOM 1065 O O . GLY A 1 135 ? 8.728 -12.736 -14.417 1.00 75.50 135 GLY A O 1
ATOM 1066 N N . ARG A 1 136 ? 8.908 -10.923 -15.737 1.00 76.38 136 ARG A N 1
ATOM 1067 C CA . ARG A 1 136 ? 9.131 -11.673 -16.988 1.00 76.38 136 ARG A CA 1
ATOM 1068 C C . ARG A 1 136 ? 10.520 -12.314 -17.099 1.00 76.38 136 ARG A C 1
ATOM 1070 O O . ARG A 1 136 ? 10.580 -13.457 -17.548 1.00 76.38 136 ARG A O 1
ATOM 1077 N N . PRO A 1 137 ? 11.627 -11.660 -16.696 1.00 72.31 137 PRO A N 1
ATOM 1078 C CA . PRO A 1 137 ? 12.930 -12.316 -16.673 1.00 72.31 137 PRO A CA 1
ATOM 1079 C C . PRO A 1 137 ? 12.907 -13.483 -15.679 1.00 72.31 137 PRO A C 1
ATOM 1081 O O . PRO A 1 137 ? 12.538 -13.284 -14.525 1.00 72.31 137 PRO A O 1
ATOM 1084 N N . TRP A 1 138 ? 13.310 -14.687 -16.098 1.00 69.50 138 TRP A N 1
ATOM 1085 C CA . TRP A 1 138 ? 13.179 -15.914 -15.294 1.00 69.50 138 TRP A CA 1
ATOM 1086 C C . TRP A 1 138 ? 13.833 -15.797 -13.902 1.00 69.50 138 TRP A C 1
ATOM 1088 O O . TRP A 1 138 ? 13.148 -15.601 -12.898 1.00 69.50 138 TRP A O 1
ATOM 1098 N N . LEU A 1 139 ? 15.166 -15.849 -13.833 1.00 65.50 139 LEU A N 1
ATOM 1099 C CA . LEU A 1 139 ? 15.917 -15.793 -12.570 1.00 65.50 139 LEU A CA 1
ATOM 1100 C C . LEU A 1 139 ? 16.141 -14.369 -12.041 1.00 65.50 139 LEU A C 1
ATOM 1102 O O . LEU A 1 139 ? 16.449 -14.200 -10.867 1.00 65.50 139 LEU A O 1
ATOM 1106 N N . ALA A 1 140 ? 15.993 -13.332 -12.863 1.00 71.88 140 ALA A N 1
ATOM 1107 C CA . ALA A 1 140 ? 16.139 -11.954 -12.386 1.00 71.88 140 ALA A CA 1
ATOM 1108 C C . ALA A 1 140 ? 14.818 -11.384 -11.830 1.00 71.88 140 ALA A C 1
ATOM 1110 O O . ALA A 1 140 ? 14.837 -10.545 -10.932 1.00 71.88 140 ALA A O 1
ATOM 1111 N N . GLY A 1 141 ? 13.667 -11.871 -12.310 1.00 82.19 141 GLY A N 1
ATOM 1112 C CA . GLY A 1 141 ? 12.344 -11.351 -11.962 1.00 82.19 141 GLY A CA 1
ATOM 1113 C C . GLY A 1 141 ? 11.658 -12.038 -10.777 1.00 82.19 141 GLY A C 1
ATOM 1114 O O . GLY A 1 141 ? 10.624 -11.553 -10.312 1.00 82.19 141 GLY A O 1
ATOM 1115 N N . TRP A 1 142 ? 12.196 -13.149 -10.251 1.00 87.12 142 TRP A N 1
ATOM 1116 C CA . TRP A 1 142 ? 11.513 -13.933 -9.204 1.00 87.12 142 TRP A CA 1
ATOM 1117 C C . TRP A 1 142 ? 11.233 -13.127 -7.931 1.00 87.12 142 TRP A C 1
ATOM 1119 O O . TRP A 1 142 ? 10.203 -13.337 -7.295 1.00 87.12 142 TRP A O 1
ATOM 1129 N N . ARG A 1 143 ? 12.112 -12.180 -7.577 1.00 90.31 143 ARG A N 1
ATOM 1130 C CA . ARG A 1 143 ? 11.956 -11.321 -6.391 1.00 90.31 143 ARG A CA 1
ATOM 1131 C C . ARG A 1 143 ? 10.728 -10.431 -6.539 1.00 90.31 143 ARG A C 1
ATOM 1133 O O . ARG A 1 143 ? 9.873 -10.415 -5.660 1.00 90.31 143 ARG A O 1
ATOM 1140 N N . TYR A 1 144 ? 10.586 -9.783 -7.693 1.00 91.25 144 TYR A N 1
ATOM 1141 C CA . TYR A 1 144 ? 9.420 -8.957 -7.998 1.00 91.25 144 TYR A CA 1
ATOM 1142 C C . TYR A 1 144 ? 8.134 -9.792 -8.013 1.00 91.25 144 TYR A C 1
ATOM 1144 O O . TYR A 1 144 ? 7.151 -9.402 -7.388 1.00 91.25 144 TYR A O 1
ATOM 1152 N N . ARG A 1 145 ? 8.153 -10.993 -8.615 1.00 89.88 145 ARG A N 1
ATOM 1153 C CA . ARG A 1 145 ? 6.998 -11.915 -8.592 1.00 89.88 145 ARG A CA 1
ATOM 1154 C C . ARG A 1 145 ? 6.613 -12.330 -7.174 1.00 89.88 145 ARG A C 1
ATOM 1156 O O . ARG A 1 145 ? 5.428 -12.383 -6.860 1.00 89.88 145 ARG A O 1
ATOM 1163 N N . LEU A 1 146 ? 7.598 -12.631 -6.328 1.00 90.44 146 LEU A N 1
ATOM 1164 C CA . LEU A 1 146 ? 7.370 -13.023 -4.940 1.00 90.44 146 LEU A CA 1
ATOM 1165 C C . LEU A 1 146 ? 6.744 -11.875 -4.141 1.00 90.44 146 LEU A C 1
ATOM 1167 O O . LEU A 1 146 ? 5.779 -12.106 -3.416 1.00 90.44 146 LEU A O 1
ATOM 1171 N N . THR A 1 147 ? 7.237 -10.647 -4.306 1.00 91.38 147 THR A N 1
ATOM 1172 C CA . THR A 1 147 ? 6.644 -9.457 -3.681 1.00 91.38 147 THR A CA 1
ATOM 1173 C C . THR A 1 147 ? 5.213 -9.227 -4.162 1.00 91.38 147 THR A C 1
ATOM 1175 O O . THR A 1 147 ? 4.318 -9.127 -3.326 1.00 91.38 147 THR A O 1
ATOM 1178 N N . ILE A 1 148 ? 4.961 -9.246 -5.476 1.00 92.38 148 ILE A N 1
ATOM 1179 C CA . ILE A 1 148 ? 3.605 -9.105 -6.037 1.00 92.38 148 ILE A CA 1
ATOM 1180 C C . ILE A 1 148 ? 2.666 -10.165 -5.448 1.00 92.38 148 ILE A C 1
ATOM 1182 O O . ILE A 1 148 ? 1.612 -9.834 -4.907 1.00 92.38 148 ILE A O 1
ATOM 1186 N N . ALA A 1 149 ? 3.070 -11.436 -5.469 1.00 90.19 149 ALA A N 1
ATOM 1187 C CA . ALA A 1 149 ? 2.246 -12.534 -4.976 1.00 90.19 149 ALA A CA 1
ATOM 1188 C C . ALA A 1 149 ? 1.955 -12.444 -3.467 1.00 90.19 149 ALA A C 1
ATOM 1190 O O . ALA A 1 149 ? 0.844 -12.768 -3.043 1.00 90.19 149 ALA A O 1
ATOM 1191 N N . ARG A 1 150 ? 2.918 -11.980 -2.657 1.00 90.25 150 ARG A N 1
ATOM 1192 C CA . ARG A 1 150 ? 2.721 -11.733 -1.218 1.00 90.25 150 ARG A CA 1
ATOM 1193 C C . ARG A 1 150 ? 1.688 -10.638 -0.970 1.00 90.25 150 ARG A C 1
ATOM 1195 O O . ARG A 1 150 ? 0.781 -10.842 -0.165 1.00 90.25 150 ARG A O 1
ATOM 1202 N N . VAL A 1 151 ? 1.801 -9.508 -1.670 1.00 92.88 151 VAL A N 1
ATOM 1203 C CA . VAL A 1 151 ? 0.850 -8.394 -1.540 1.00 92.88 151 VAL A CA 1
ATOM 1204 C C . VAL A 1 151 ? -0.546 -8.838 -1.976 1.00 92.88 151 VAL A C 1
ATOM 1206 O O . VAL A 1 151 ? -1.512 -8.654 -1.240 1.00 92.88 151 VAL A O 1
ATOM 1209 N N . GLU A 1 152 ? -0.668 -9.513 -3.121 1.00 92.19 152 GLU A N 1
ATOM 1210 C CA . GLU A 1 152 ? -1.960 -10.031 -3.572 1.00 92.19 152 GLU A CA 1
ATOM 1211 C C . GLU A 1 152 ? -2.577 -11.045 -2.604 1.00 92.19 152 GLU A C 1
ATOM 1213 O O . GLU A 1 152 ? -3.800 -11.092 -2.465 1.00 92.19 152 GLU A O 1
ATOM 1218 N N . GLN A 1 153 ? -1.762 -11.895 -1.970 1.00 90.69 153 GLN A N 1
ATOM 1219 C CA . GLN A 1 153 ? -2.255 -12.841 -0.975 1.00 90.69 153 GLN A CA 1
ATOM 1220 C C . GLN A 1 153 ? -2.868 -12.105 0.217 1.00 90.69 153 GLN A C 1
ATOM 1222 O O . GLN A 1 153 ? -3.979 -12.448 0.608 1.00 90.69 153 GLN A O 1
ATOM 1227 N N . ILE A 1 154 ? -2.188 -11.084 0.745 1.00 90.38 154 ILE A N 1
ATOM 1228 C CA . ILE A 1 154 ? -2.714 -10.262 1.843 1.00 90.38 154 ILE A CA 1
ATOM 1229 C C . ILE A 1 154 ? -4.047 -9.636 1.435 1.00 90.38 154 ILE A C 1
ATOM 1231 O O . ILE A 1 154 ? -5.034 -9.776 2.150 1.00 90.38 154 ILE A O 1
ATOM 1235 N N . LEU A 1 155 ? -4.111 -9.020 0.251 1.00 92.56 155 LEU A N 1
ATOM 1236 C CA . LEU A 1 155 ? -5.350 -8.419 -0.242 1.00 92.56 155 LEU A CA 1
ATOM 1237 C C . LEU A 1 155 ? -6.477 -9.449 -0.407 1.00 92.56 155 LEU A C 1
ATOM 1239 O O . LEU A 1 155 ? -7.629 -9.128 -0.142 1.00 92.56 155 LEU A O 1
ATOM 1243 N N . ARG A 1 156 ? -6.174 -10.678 -0.847 1.00 90.38 156 ARG A N 1
ATOM 1244 C CA . ARG A 1 156 ? -7.171 -11.757 -0.968 1.00 90.38 156 ARG A CA 1
ATOM 1245 C C . ARG A 1 156 ? -7.674 -12.228 0.391 1.00 90.38 156 ARG A C 1
ATOM 1247 O O . ARG A 1 156 ? -8.882 -12.284 0.581 1.00 90.38 156 ARG A O 1
ATOM 1254 N N . GLU A 1 157 ? -6.775 -12.534 1.323 1.00 88.50 157 GLU A N 1
ATOM 1255 C CA . GLU A 1 157 ? -7.132 -12.968 2.684 1.00 88.50 157 GLU A CA 1
ATOM 1256 C C . GLU A 1 157 ? -8.074 -11.961 3.350 1.00 88.50 157 GLU A C 1
ATOM 1258 O O . GLU A 1 157 ? -9.076 -12.335 3.947 1.00 88.50 157 GLU A O 1
ATOM 1263 N N . ARG A 1 158 ? -7.781 -10.673 3.178 1.00 89.69 158 ARG A N 1
ATOM 1264 C CA . ARG A 1 158 ? -8.487 -9.574 3.842 1.00 89.69 158 ARG A CA 1
ATOM 1265 C C . ARG A 1 158 ? -9.748 -9.138 3.105 1.00 89.69 158 ARG A C 1
ATOM 1267 O O . ARG A 1 158 ? -10.609 -8.477 3.670 1.00 89.69 158 ARG A O 1
ATOM 1274 N N . GLN A 1 159 ? -9.870 -9.503 1.834 1.00 88.75 159 GLN A N 1
ATOM 1275 C CA . GLN A 1 159 ? -11.129 -9.389 1.109 1.00 88.75 159 GLN A CA 1
ATOM 1276 C C . GLN A 1 159 ? -12.110 -10.491 1.530 1.00 88.75 159 GLN A C 1
ATOM 1278 O O . GLN A 1 159 ? -13.308 -10.232 1.594 1.00 88.75 159 GLN A O 1
ATOM 1283 N N . VAL A 1 160 ? -11.609 -11.700 1.814 1.00 89.31 160 VAL A N 1
ATOM 1284 C CA . VAL A 1 160 ? -12.422 -12.809 2.337 1.00 89.31 160 VAL A CA 1
ATOM 1285 C C . VAL A 1 160 ? -12.884 -12.510 3.761 1.00 89.31 160 VAL A C 1
ATOM 1287 O O . VAL A 1 160 ? -14.065 -12.672 4.057 1.00 89.31 160 VAL A O 1
ATOM 1290 N N . ASP A 1 161 ? -11.977 -12.029 4.612 1.00 90.12 161 ASP A N 1
ATOM 1291 C CA . ASP A 1 161 ? -12.283 -11.620 5.980 1.00 90.12 161 ASP A CA 1
ATOM 1292 C C . ASP A 1 161 ? -11.750 -10.203 6.267 1.00 90.12 161 ASP A C 1
ATOM 1294 O O . ASP A 1 161 ? -10.569 -10.028 6.593 1.00 90.12 161 ASP A O 1
ATOM 1298 N N . PRO A 1 162 ? -12.602 -9.168 6.134 1.00 88.69 162 PRO A N 1
ATOM 1299 C CA . PRO A 1 162 ? -12.184 -7.795 6.371 1.00 88.69 162 PRO A CA 1
ATOM 1300 C C . PRO A 1 162 ? -11.995 -7.444 7.850 1.00 88.69 162 PRO A C 1
ATOM 1302 O O . PRO A 1 162 ? -11.407 -6.402 8.129 1.00 88.69 162 PRO A O 1
ATOM 1305 N N . ALA A 1 163 ? -12.438 -8.280 8.798 1.00 88.19 163 ALA A N 1
ATOM 1306 C CA . ALA A 1 163 ? -12.180 -8.032 10.218 1.00 88.19 163 ALA A CA 1
ATOM 1307 C C . ALA A 1 163 ? -10.679 -8.114 10.534 1.00 88.19 163 ALA A C 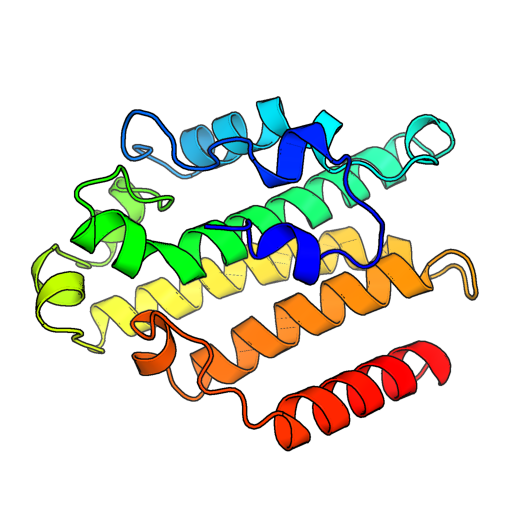1
ATOM 1309 O O . ALA A 1 163 ? -10.182 -7.402 11.403 1.00 88.19 163 ALA A O 1
ATOM 1310 N N . LEU A 1 164 ? -9.928 -8.887 9.740 1.00 88.38 164 LEU A N 1
ATOM 1311 C CA . LEU A 1 164 ? -8.480 -9.013 9.873 1.00 88.38 164 LEU A CA 1
ATOM 1312 C C . LEU A 1 164 ? -7.732 -7.672 9.707 1.00 88.38 164 LEU A C 1
ATOM 1314 O O . LEU A 1 164 ? -6.554 -7.600 10.060 1.00 88.38 164 LEU A O 1
ATOM 1318 N N . TRP A 1 165 ? -8.346 -6.621 9.144 1.00 87.62 165 TRP A N 1
ATOM 1319 C CA . TRP A 1 165 ? -7.740 -5.278 9.074 1.00 87.62 165 TRP A CA 1
ATOM 1320 C C . TRP A 1 165 ? -7.562 -4.617 10.445 1.00 87.62 165 TRP A C 1
ATOM 1322 O O . TRP A 1 165 ? -6.723 -3.731 10.573 1.00 87.62 165 TRP A O 1
ATOM 1332 N N . PHE A 1 166 ? -8.304 -5.062 11.459 1.00 87.88 166 PHE A N 1
ATOM 1333 C CA . PHE A 1 166 ? -8.175 -4.583 12.835 1.00 87.88 166 PHE A CA 1
ATOM 1334 C C . PHE A 1 166 ? -7.241 -5.460 13.689 1.00 87.88 166 PHE A C 1
ATOM 1336 O O . PHE A 1 166 ? -6.981 -5.140 14.847 1.00 87.88 166 PHE A O 1
ATOM 1343 N N . ASP A 1 167 ? -6.700 -6.554 13.140 1.00 82.94 167 ASP A N 1
ATOM 1344 C CA . ASP A 1 167 ? -5.786 -7.437 13.867 1.00 82.94 167 ASP A CA 1
ATOM 1345 C C . ASP A 1 167 ? -4.361 -6.857 13.927 1.00 82.94 167 ASP A C 1
ATOM 1347 O O . ASP A 1 167 ? -3.654 -6.727 12.921 1.00 82.94 167 ASP A O 1
ATOM 1351 N N . HIS A 1 168 ? -3.907 -6.579 15.150 1.00 64.88 168 HIS A N 1
ATOM 1352 C CA . HIS A 1 168 ? -2.609 -5.957 15.440 1.00 64.88 168 HIS A CA 1
ATOM 1353 C C . HIS A 1 168 ? -1.448 -6.954 15.338 1.00 64.88 168 HIS A C 1
ATOM 1355 O O . HIS A 1 168 ? -0.313 -6.592 15.019 1.00 64.88 168 HIS A O 1
ATOM 1361 N N . GLU A 1 169 ? -1.743 -8.241 15.498 1.00 53.75 169 GLU A N 1
ATOM 1362 C CA . GLU A 1 169 ? -0.829 -9.338 15.220 1.00 53.75 169 GLU A CA 1
ATOM 1363 C C . GLU A 1 169 ? -1.365 -10.154 14.051 1.00 53.75 169 GLU A C 1
ATOM 1365 O O . GLU A 1 169 ? -2.546 -10.508 14.029 1.00 53.75 169 GLU A O 1
ATOM 1370 N N . PRO A 1 170 ? -0.521 -10.535 13.078 1.00 50.44 170 PRO A N 1
ATOM 1371 C CA . PRO A 1 170 ? -0.925 -11.583 12.175 1.00 50.44 170 PRO A CA 1
ATOM 1372 C C . PRO A 1 170 ? -1.087 -12.845 13.031 1.00 50.44 170 PRO A C 1
ATOM 1374 O O . PRO A 1 170 ? -0.092 -13.485 13.365 1.00 50.44 170 PRO A O 1
ATOM 1377 N N . ARG A 1 171 ? -2.328 -13.248 13.342 1.00 44.28 171 ARG A N 1
ATOM 1378 C CA . ARG A 1 171 ? -2.662 -14.620 13.764 1.00 44.28 171 ARG A CA 1
ATOM 1379 C C . ARG A 1 171 ? -2.394 -15.576 12.600 1.00 44.28 171 ARG A C 1
ATOM 1381 O O . ARG A 1 171 ? -3.275 -16.245 12.073 1.00 44.28 171 ARG A O 1
ATOM 1388 N N . ARG A 1 172 ? -1.158 -15.608 12.113 1.00 48.22 172 ARG A N 1
ATOM 1389 C CA . ARG A 1 172 ? -0.701 -16.577 11.137 1.00 48.22 172 ARG A CA 1
ATOM 1390 C C . ARG A 1 172 ? -0.248 -17.773 11.938 1.00 48.22 172 ARG A C 1
ATOM 1392 O O . ARG A 1 172 ? 0.807 -17.740 12.562 1.00 48.22 172 ARG A O 1
ATOM 1399 N N . SER A 1 173 ? -1.031 -18.846 11.876 1.00 39.19 173 SER A N 1
ATOM 1400 C CA . SER A 1 173 ? -0.484 -20.170 12.147 1.00 39.19 173 SER A CA 1
ATOM 1401 C C . SER A 1 173 ? 0.829 -20.300 11.353 1.00 39.19 173 SER A C 1
ATOM 1403 O O . SER A 1 173 ? 0.811 -20.093 10.131 1.00 39.19 173 SER A O 1
ATOM 1405 N N . PRO A 1 174 ? 1.968 -20.614 11.996 1.00 45.91 174 PRO A N 1
ATOM 1406 C CA . PRO A 1 174 ? 3.250 -20.749 11.307 1.00 45.91 174 PRO A CA 1
ATOM 1407 C C . PRO A 1 174 ? 3.175 -21.751 10.142 1.00 45.91 174 PRO A C 1
ATOM 1409 O O . PRO A 1 174 ? 3.843 -21.589 9.122 1.00 45.91 174 PRO A O 1
ATOM 1412 N N . VAL A 1 175 ? 2.273 -22.735 10.247 1.00 46.62 175 VAL A N 1
ATOM 1413 C CA . VAL A 1 175 ? 1.973 -23.735 9.214 1.00 46.62 175 VAL A CA 1
ATOM 1414 C C . VAL A 1 175 ? 1.271 -23.113 7.998 1.00 46.62 175 VAL A C 1
ATOM 1416 O O . VAL A 1 175 ? 1.609 -23.425 6.854 1.00 46.62 175 VAL A O 1
ATOM 1419 N N . ALA A 1 176 ? 0.330 -22.189 8.210 1.00 49.03 176 ALA A N 1
ATOM 1420 C CA . ALA A 1 176 ? -0.350 -21.473 7.128 1.00 49.03 176 ALA A CA 1
ATOM 1421 C C . ALA A 1 176 ? 0.610 -20.530 6.384 1.00 49.03 176 ALA A C 1
ATOM 1423 O O . ALA A 1 176 ? 0.572 -20.445 5.157 1.00 49.03 176 ALA A O 1
ATOM 1424 N N . TRP A 1 177 ? 1.529 -19.880 7.105 1.00 47.28 177 TRP A N 1
ATOM 1425 C CA . TRP A 1 177 ? 2.578 -19.059 6.496 1.00 47.28 177 TRP A CA 1
ATOM 1426 C C . TRP A 1 177 ? 3.587 -19.899 5.705 1.00 47.28 177 TRP A C 1
ATOM 1428 O O . TRP A 1 177 ? 3.918 -19.540 4.573 1.00 47.28 177 TRP A O 1
ATOM 1438 N N . GLY A 1 178 ? 4.030 -21.036 6.254 1.00 49.34 178 GLY A N 1
ATOM 1439 C CA . GLY A 1 178 ? 4.937 -21.960 5.571 1.00 49.34 178 GLY A CA 1
ATOM 1440 C C . GLY A 1 178 ? 4.329 -22.515 4.284 1.00 49.34 178 GLY A C 1
ATOM 1441 O O . GLY A 1 178 ? 4.933 -22.410 3.219 1.00 49.34 178 GLY A O 1
ATOM 1442 N N . THR A 1 179 ? 3.092 -23.014 4.345 1.00 55.69 179 THR A N 1
ATOM 1443 C CA . THR A 1 179 ? 2.385 -23.565 3.174 1.00 55.69 179 THR A CA 1
ATOM 1444 C C . THR A 1 179 ? 2.032 -22.502 2.136 1.00 55.69 179 THR A C 1
ATOM 1446 O O . THR A 1 179 ? 2.143 -22.766 0.939 1.00 55.69 179 THR A O 1
ATOM 1449 N N . ALA A 1 180 ? 1.652 -21.291 2.549 1.00 58.72 180 ALA A N 1
ATOM 1450 C CA . ALA A 1 180 ? 1.395 -20.200 1.617 1.00 58.72 180 ALA A CA 1
ATOM 1451 C C . ALA A 1 180 ? 2.679 -19.692 0.949 1.00 58.72 180 ALA A C 1
ATOM 1453 O O . ALA A 1 180 ? 2.696 -19.494 -0.264 1.00 58.72 180 ALA A O 1
ATOM 1454 N N . SER A 1 181 ? 3.773 -19.573 1.704 1.00 57.75 181 SER A N 1
ATOM 1455 C CA . SER A 1 181 ? 5.086 -19.208 1.166 1.00 57.75 181 SER A CA 1
ATOM 1456 C C . SER A 1 181 ? 5.601 -20.262 0.186 1.00 57.75 181 SER A C 1
ATOM 1458 O O . SER A 1 181 ? 6.062 -19.901 -0.893 1.00 57.75 181 SER A O 1
ATOM 1460 N N . LEU A 1 182 ? 5.437 -21.554 0.499 1.00 67.38 182 LEU A N 1
ATOM 1461 C CA . LEU A 1 182 ? 5.727 -22.671 -0.409 1.00 67.38 182 LEU A CA 1
ATOM 1462 C C . LEU A 1 182 ? 4.858 -22.631 -1.669 1.00 67.38 182 LEU A C 1
ATOM 1464 O O . LEU A 1 182 ? 5.372 -22.808 -2.769 1.00 67.38 182 LEU A O 1
ATOM 1468 N N . ARG A 1 183 ? 3.558 -22.350 -1.539 1.00 68.25 183 ARG A N 1
ATOM 1469 C CA . ARG A 1 183 ? 2.638 -22.251 -2.681 1.00 68.25 183 ARG A CA 1
ATOM 1470 C C . ARG A 1 183 ? 2.973 -21.065 -3.582 1.00 68.25 183 ARG A C 1
ATOM 1472 O O . ARG A 1 183 ? 2.935 -21.204 -4.803 1.00 68.25 183 ARG A O 1
ATOM 1479 N N . ILE A 1 184 ? 3.310 -19.912 -3.003 1.00 67.06 184 ILE A N 1
ATOM 1480 C CA . ILE A 1 184 ? 3.765 -18.747 -3.765 1.00 67.06 184 ILE A CA 1
ATOM 1481 C C . ILE A 1 184 ? 5.084 -19.073 -4.461 1.00 67.06 184 ILE A C 1
ATOM 1483 O O . ILE A 1 184 ? 5.187 -18.878 -5.668 1.00 67.06 184 ILE A O 1
ATOM 1487 N N . LEU A 1 185 ? 6.067 -19.603 -3.732 1.00 70.56 185 LEU A N 1
ATOM 1488 C CA . LEU A 1 185 ? 7.365 -19.981 -4.284 1.00 70.56 185 LEU A CA 1
ATOM 1489 C C . LEU A 1 185 ? 7.201 -20.971 -5.444 1.00 70.56 185 LEU A C 1
ATOM 1491 O O . LEU A 1 185 ? 7.777 -20.769 -6.507 1.00 70.56 185 LEU A O 1
ATOM 1495 N N . TRP A 1 186 ? 6.329 -21.968 -5.292 1.00 64.56 186 TRP A N 1
ATOM 1496 C CA . TRP A 1 186 ? 5.997 -22.932 -6.338 1.00 64.56 186 TRP A CA 1
ATOM 1497 C C . TRP A 1 186 ? 5.350 -22.283 -7.569 1.00 64.56 186 TRP A C 1
ATOM 1499 O O . TRP A 1 186 ? 5.748 -22.571 -8.697 1.00 64.56 186 TRP A O 1
ATOM 1509 N N . ARG A 1 187 ? 4.397 -21.358 -7.389 1.00 68.50 187 ARG A N 1
ATOM 1510 C CA . ARG A 1 187 ? 3.785 -20.605 -8.505 1.00 68.50 187 ARG A CA 1
ATOM 1511 C C . ARG A 1 187 ? 4.782 -19.689 -9.212 1.00 68.50 187 ARG A C 1
ATOM 1513 O O . ARG A 1 187 ? 4.695 -19.502 -10.423 1.00 68.50 187 ARG A O 1
ATOM 1520 N N . VAL A 1 188 ? 5.725 -19.115 -8.470 1.00 66.06 188 VAL A N 1
ATOM 1521 C CA . VAL A 1 188 ? 6.789 -18.271 -9.027 1.00 66.06 188 VAL A CA 1
ATOM 1522 C C . VAL A 1 188 ? 7.785 -19.114 -9.825 1.00 66.06 188 VAL A C 1
ATOM 1524 O O . VAL A 1 188 ? 8.145 -18.720 -10.931 1.00 66.06 188 VAL A O 1
ATOM 1527 N N . LEU A 1 189 ? 8.175 -20.284 -9.311 1.00 62.84 189 LEU A N 1
ATOM 1528 C CA . LEU A 1 189 ? 9.160 -21.170 -9.937 1.00 62.84 189 LEU A CA 1
ATOM 1529 C C . LEU A 1 189 ? 8.622 -21.921 -11.160 1.00 62.84 189 LEU A C 1
ATOM 1531 O O . LEU A 1 189 ? 9.352 -22.111 -12.127 1.00 62.84 189 LEU A O 1
ATOM 1535 N N . THR A 1 190 ? 7.353 -22.333 -11.149 1.00 69.50 190 THR A N 1
ATOM 1536 C CA . THR A 1 190 ? 6.775 -23.154 -12.232 1.00 69.50 190 THR A CA 1
ATOM 1537 C C . THR A 1 190 ? 6.243 -22.352 -13.416 1.00 69.50 190 THR A C 1
ATOM 1539 O O . THR A 1 190 ? 5.716 -22.940 -14.357 1.00 69.50 190 THR A O 1
ATOM 1542 N N . GLY A 1 191 ? 6.358 -21.019 -13.396 1.00 48.47 191 GLY A N 1
ATOM 1543 C CA . GLY A 1 191 ? 6.026 -20.169 -14.543 1.00 48.47 191 GLY A CA 1
ATOM 1544 C C . GLY A 1 191 ? 4.556 -20.193 -14.983 1.00 48.47 191 GLY A C 1
ATOM 1545 O O . GLY A 1 191 ? 4.231 -19.531 -15.960 1.00 48.47 191 GLY A O 1
ATOM 1546 N N . ARG A 1 192 ? 3.664 -20.895 -14.271 1.00 46.19 192 ARG A N 1
ATOM 1547 C CA . ARG A 1 192 ? 2.224 -20.935 -14.553 1.00 46.19 192 ARG A CA 1
ATOM 1548 C C . ARG A 1 192 ? 1.555 -19.645 -14.069 1.00 46.19 192 ARG A C 1
ATOM 1550 O O . ARG A 1 192 ? 1.062 -19.568 -12.941 1.00 46.19 192 ARG A O 1
ATOM 1557 N N . GLY A 1 193 ? 1.629 -18.628 -14.922 1.00 43.94 193 GLY A N 1
ATOM 1558 C CA . GLY A 1 193 ? 0.719 -17.488 -14.990 1.00 43.94 193 GLY A CA 1
ATOM 1559 C C . GLY A 1 193 ? -0.088 -17.601 -16.270 1.00 43.94 193 GLY A C 1
ATOM 1560 O O . GLY A 1 193 ? 0.541 -17.951 -17.293 1.00 43.94 193 GLY A O 1
#

Foldseek 3Di:
DQQCLCVLFLAHFDPVCSPDDLFDQAAAQAPVSLLVSVLVCLVRVDHPCLVVDDPLLNVLSSLLSSLSSLLSLLLCQLVCVVVVTHRSDHPNLCVVLVNDPCCSVVVDDDPSNLVSLVVSLVVSVVSLVSNVVLLPPQVRSLRSQSSSLSSVVVSVVCNVPVSSSNPPDPPDPVVNVVVSSVVSSCCSNVVPD

Secondary structure (DSSP, 8-state):
---THHHHSSSPPPGGGTTS--S-SS--SSHHHHHHHHHTTHHHH--TTGGGS-HHHHHHHHHHHHHHHHHHHHHHHHHHHHTTPPPSS-HHHHHHTT--HHHHHHT---HHHHHHHHHHHHHHHHHHHHHGGGG-SHHHHHHHHHHHHHHHHHHHHHHH-GGGGG-SS----HHHHHHHHHHHHHHHHT---